Protein AF-0000000078427306 (afdb_homodimer)

Organism: Lucilia cuprina (NCBI:txid7375)

Radius of gyration: 53.02 Å; Cα contacts (8 Å, |Δi|>4): 326; chains: 2; bounding box: 28×165×82 Å

pLDDT: mean 83.11, std 18.0, range [40.53, 98.44]

Solvent-accessible surface area (backbone atoms only — not comparable to full-atom values): 18887 Å² total; per-residue (Å²): 112,67,69,57,52,47,53,50,49,51,49,50,46,49,50,51,43,40,73,67,39,80,56,59,66,65,62,50,50,52,53,51,50,53,51,30,60,62,32,42,79,76,36,57,69,52,21,53,32,42,54,54,39,50,53,52,51,51,51,49,51,53,52,35,54,53,44,44,50,50,32,52,51,51,38,52,53,49,52,54,52,57,33,59,68,47,48,64,61,52,50,50,49,49,49,51,49,52,52,44,44,55,58,44,62,65,46,46,92,46,86,54,39,60,61,24,28,50,38,34,26,52,36,17,44,52,36,13,53,52,25,40,49,43,12,51,53,25,43,53,52,39,51,52,51,51,50,51,51,51,51,44,52,51,51,32,48,52,45,44,51,50,38,50,50,52,43,51,51,51,49,52,52,48,51,51,50,36,52,39,39,64,69,65,49,72,125,112,68,67,57,54,46,53,49,49,51,48,53,45,49,51,50,44,39,72,67,54,69,55,60,66,64,63,51,51,52,54,50,50,53,49,29,62,63,32,41,79,76,36,57,68,54,22,53,31,42,54,54,39,50,55,51,50,51,52,47,52,53,51,34,55,51,45,46,51,48,32,53,52,52,38,53,52,51,53,54,51,56,34,60,69,47,47,61,60,49,51,49,50,49,49,52,50,51,52,43,44,56,57,44,62,68,47,45,91,46,85,54,39,60,60,26,28,50,39,33,27,52,35,17,45,54,36,14,53,52,25,38,48,43,11,52,53,24,43,52,51,39,53,54,50,53,49,51,51,49,50,44,51,51,51,33,50,51,45,42,50,51,38,50,49,51,42,51,53,53,50,51,52,48,52,52,50,35,51,38,39,64,69,65,51,71,126

Structure (mmCIF, N/CA/C/O backbone):
data_AF-0000000078427306-model_v1
#
loop_
_entity.id
_entity.type
_entity.pdbx_description
1 polymer 'Protein TsetseEP domain-containing protein'
#
loop_
_atom_site.group_PDB
_atom_site.id
_atom_site.type_symbol
_atom_site.label_atom_id
_atom_site.label_alt_id
_atom_site.label_comp_id
_atom_site.label_asym_id
_atom_site.label_entity_id
_atom_site.label_seq_id
_atom_site.pdbx_PDB_ins_code
_atom_site.Cartn_x
_atom_site.Cartn_y
_atom_site.Cartn_z
_atom_site.occupancy
_atom_site.B_iso_or_equiv
_atom_site.auth_seq_id
_atom_site.auth_comp_id
_atom_site.auth_asym_id
_atom_site.auth_atom_id
_atom_site.pdbx_PDB_model_num
ATOM 1 N N . MET A 1 1 ? 4.184 84.25 31.938 1 40.53 1 MET A N 1
ATOM 2 C CA . MET A 1 1 ? 2.967 83.812 31.25 1 40.53 1 MET A CA 1
ATOM 3 C C . MET A 1 1 ? 3.289 83.312 29.859 1 40.53 1 MET A C 1
ATOM 5 O O . MET A 1 1 ? 2.73 82.25 29.453 1 40.53 1 MET A O 1
ATOM 9 N N . TYR A 1 2 ? 4.184 83.875 29.25 1 40.84 2 TYR A N 1
ATOM 10 C CA . TYR A 1 2 ? 4.578 83.5 27.891 1 40.84 2 TYR A CA 1
ATOM 11 C C . TYR A 1 2 ? 5.375 82.188 27.922 1 40.84 2 TYR A C 1
ATOM 13 O O . TYR A 1 2 ? 5.227 81.312 27.047 1 40.84 2 TYR A O 1
ATOM 21 N N . LEU A 1 3 ? 6.203 82.125 28.828 1 40.59 3 LEU A N 1
ATOM 22 C CA . LEU A 1 3 ? 6.98 80.875 28.906 1 40.59 3 LEU A CA 1
ATOM 23 C C . LEU A 1 3 ? 6.078 79.688 29.234 1 40.59 3 LEU A C 1
ATOM 25 O O . LEU A 1 3 ? 6.355 78.562 28.828 1 40.59 3 LEU A O 1
ATOM 29 N N . GLN A 1 4 ? 5.082 79.938 29.938 1 46.22 4 GLN A N 1
ATOM 30 C CA . GLN A 1 4 ? 4.141 78.875 30.312 1 46.22 4 GLN A CA 1
ATOM 31 C C . GLN A 1 4 ? 3.361 78.375 29.094 1 46.22 4 GLN A C 1
ATOM 33 O O . GLN A 1 4 ? 3.139 77.188 28.938 1 46.22 4 GLN A O 1
ATOM 38 N N . LYS A 1 5 ? 2.961 79.25 28.266 1 50.75 5 LYS A N 1
ATOM 39 C CA . LYS A 1 5 ? 2.248 78.812 27.047 1 50.75 5 LYS A CA 1
ATOM 40 C C . LYS A 1 5 ? 3.156 78.062 26.094 1 50.75 5 LYS A C 1
ATOM 42 O O . LYS A 1 5 ? 2.703 77.188 25.406 1 50.75 5 LYS A O 1
ATOM 47 N N . PHE A 1 6 ? 4.352 78.375 26.203 1 48.12 6 PHE A N 1
ATOM 48 C CA . PHE A 1 6 ? 5.289 77.688 25.312 1 48.12 6 PHE A CA 1
ATOM 49 C C . PHE A 1 6 ? 5.492 76.25 25.75 1 48.12 6 PHE A C 1
ATOM 51 O O . PHE A 1 6 ? 5.535 75.312 24.906 1 48.12 6 PHE A O 1
ATOM 58 N N . ASN A 1 7 ? 5.574 76.062 27 1 47.91 7 ASN A N 1
ATOM 59 C CA . ASN A 1 7 ? 5.77 74.75 27.484 1 47.91 7 ASN A CA 1
ATOM 60 C C . ASN A 1 7 ? 4.531 73.875 27.234 1 47.91 7 ASN A C 1
ATOM 62 O O . ASN A 1 7 ? 4.645 72.688 26.859 1 47.91 7 ASN A O 1
ATOM 66 N N . VAL A 1 8 ? 3.457 74.5 27.266 1 50.03 8 VAL A N 1
ATOM 67 C CA . VAL A 1 8 ? 2.232 73.75 26.969 1 50.03 8 VAL A CA 1
ATOM 68 C C . VAL A 1 8 ? 2.191 73.438 25.469 1 50.03 8 VAL A C 1
ATOM 70 O O . VAL A 1 8 ? 1.785 72.312 25.094 1 50.03 8 VAL A O 1
ATOM 73 N N . LEU A 1 9 ? 2.627 74.312 24.688 1 50.53 9 LEU A N 1
ATOM 74 C CA . LEU A 1 9 ? 2.689 74.062 23.25 1 50.53 9 LEU A CA 1
ATOM 75 C C . LEU A 1 9 ? 3.684 73 22.922 1 50.53 9 LEU A C 1
ATOM 77 O O . LEU A 1 9 ? 3.42 72.125 22.062 1 50.53 9 LEU A O 1
ATOM 81 N N . LEU A 1 10 ? 4.707 72.938 23.516 1 50.62 10 LEU A N 1
ATOM 82 C CA . LEU A 1 10 ? 5.691 71.875 23.266 1 50.62 10 LEU A CA 1
ATOM 83 C C . LEU A 1 10 ? 5.16 70.562 23.703 1 50.62 10 LEU A C 1
ATOM 85 O O . LEU A 1 10 ? 5.332 69.562 23 1 50.62 10 LEU A O 1
ATOM 89 N N . ILE A 1 11 ? 4.457 70.625 24.766 1 52.25 11 ILE A N 1
ATOM 90 C CA . ILE A 1 11 ? 3.904 69.375 25.281 1 52.25 11 ILE A CA 1
ATOM 91 C C . ILE A 1 11 ? 2.785 68.875 24.359 1 52.25 11 ILE A C 1
ATOM 93 O O . ILE A 1 11 ? 2.701 67.688 24.047 1 52.25 11 ILE A O 1
ATOM 97 N N . THR A 1 12 ? 2.029 69.875 23.953 1 48.25 12 THR A N 1
ATOM 98 C CA . THR A 1 12 ? 0.993 69.438 23 1 48.25 12 THR A CA 1
ATOM 99 C C . THR A 1 12 ? 1.613 68.938 21.719 1 48.25 12 THR A C 1
ATOM 101 O O . THR A 1 12 ? 1.115 68 21.125 1 48.25 12 THR A O 1
ATOM 104 N N . PHE A 1 13 ? 2.635 69.5 21.359 1 52.28 13 PHE A N 1
ATOM 105 C CA . PHE A 1 13 ? 3.342 69 20.172 1 52.28 13 PHE A CA 1
ATOM 106 C C . PHE A 1 13 ? 3.896 67.625 20.391 1 52.28 13 PHE A C 1
ATOM 108 O O . PHE A 1 13 ? 3.762 66.75 19.531 1 52.28 13 PHE A O 1
ATOM 115 N N . TYR A 1 14 ? 4.445 67.5 21.406 1 49.44 14 TYR A N 1
ATOM 116 C CA . TYR A 1 14 ? 5 66.125 21.672 1 49.44 14 TYR A CA 1
ATOM 117 C C . TYR A 1 14 ? 3.893 65.125 21.766 1 49.44 14 TYR A C 1
ATOM 119 O O . TYR A 1 14 ? 4.035 64 21.266 1 49.44 14 TYR A O 1
ATOM 127 N N . LEU A 1 15 ? 2.818 65.562 22.328 1 51.34 15 LEU A N 1
ATOM 128 C CA . LEU A 1 15 ? 1.688 64.625 22.422 1 51.34 15 LEU A CA 1
ATOM 129 C C . LEU A 1 15 ? 1.153 64.312 21.031 1 51.34 15 LEU A C 1
ATOM 131 O O . LEU A 1 15 ? 0.835 63.125 20.766 1 51.34 15 LEU A O 1
ATOM 135 N N . ASN A 1 16 ? 1.114 65.312 20.266 1 49.22 16 ASN A N 1
ATOM 136 C CA . ASN A 1 16 ? 0.69 65.062 18.891 1 49.22 16 ASN A CA 1
ATOM 137 C C . ASN A 1 16 ? 1.69 64.188 18.141 1 49.22 16 ASN A C 1
ATOM 139 O O . ASN A 1 16 ? 1.3 63.344 17.344 1 49.22 16 ASN A O 1
ATOM 143 N N . CYS A 1 17 ? 2.838 64.438 18.422 1 49.69 17 CYS A N 1
ATOM 144 C CA . CYS A 1 17 ? 3.867 63.656 17.781 1 49.69 17 CYS A CA 1
ATOM 145 C C . CYS A 1 17 ? 3.785 62.219 18.234 1 49.69 17 CYS A C 1
ATOM 147 O O . CYS A 1 17 ? 3.951 61.281 17.422 1 49.69 17 CYS A O 1
ATOM 149 N N . TYR A 1 18 ? 3.539 62.125 19.375 1 48.06 18 TYR A N 1
ATOM 150 C CA . TYR A 1 18 ? 3.428 60.75 19.891 1 48.06 18 TYR A CA 1
ATOM 151 C C . TYR A 1 18 ? 2.221 60.062 19.297 1 48.06 18 TYR A C 1
ATOM 153 O O . TYR A 1 18 ? 2.285 58.844 18.984 1 48.06 18 TYR A O 1
ATOM 161 N N . GLN A 1 19 ? 1.13 60.812 19.281 1 47.34 19 GLN A N 1
ATOM 162 C CA . GLN A 1 19 ? -0.06 60.219 18.703 1 47.34 19 GLN A CA 1
ATOM 163 C C . GLN A 1 19 ? 0.217 59.719 17.281 1 47.34 19 GLN A C 1
ATOM 165 O O . GLN A 1 19 ? -0.334 58.719 16.844 1 47.34 19 GLN A O 1
ATOM 170 N N . VAL A 1 20 ? 1.034 60.531 16.766 1 43.78 20 VAL A N 1
ATOM 171 C CA . VAL A 1 20 ? 1.321 60.188 15.375 1 43.78 20 VAL A CA 1
ATOM 172 C C . VAL A 1 20 ? 2.475 59.188 15.312 1 43.78 20 VAL A C 1
ATOM 174 O O . VAL A 1 20 ? 2.475 58.281 14.484 1 43.78 20 VAL A O 1
ATOM 177 N N . LEU A 1 21 ? 3.389 59.5 16.25 1 41.47 21 LEU A N 1
ATOM 178 C CA . LEU A 1 21 ? 4.609 58.719 16.094 1 41.47 21 LEU A CA 1
ATOM 179 C C . LEU A 1 21 ? 4.613 57.5 17.031 1 41.47 21 LEU A C 1
ATOM 181 O O . LEU A 1 21 ? 4.387 57.656 18.234 1 41.47 21 LEU A O 1
ATOM 185 N N . SER A 1 22 ? 3.844 56.594 16.734 1 45.03 22 SER A N 1
ATOM 186 C CA . SER A 1 22 ? 3.947 55.281 17.391 1 45.03 22 SER A CA 1
ATOM 187 C C . SER A 1 22 ? 5.164 55.219 18.297 1 45.03 22 SER A C 1
ATOM 189 O O . SER A 1 22 ? 6.012 54.344 18.156 1 45.03 22 SER A O 1
ATOM 191 N N . LEU A 1 23 ? 5.449 56.125 18.922 1 46.47 23 LEU A N 1
ATOM 192 C CA . LEU A 1 23 ? 6.605 56.062 19.812 1 46.47 23 LEU A CA 1
ATOM 193 C C . LEU A 1 23 ? 6.344 55.094 20.969 1 46.47 23 LEU A C 1
ATOM 195 O O . LEU A 1 23 ? 5.199 54.906 21.375 1 46.47 23 LEU A O 1
ATOM 199 N N . ASP A 1 24 ? 7.34 54.406 21.375 1 50.16 24 ASP A N 1
ATOM 200 C CA . ASP A 1 24 ? 7.344 53.438 22.469 1 50.16 24 ASP A CA 1
ATOM 201 C C . ASP A 1 24 ? 6.832 54.094 23.766 1 50.16 24 ASP A C 1
ATOM 203 O O . ASP A 1 24 ? 7.254 55.188 24.125 1 50.16 24 ASP A O 1
ATOM 207 N N . ALA A 1 25 ? 5.68 53.719 24.156 1 57.16 25 ALA A N 1
ATOM 208 C CA . ALA A 1 25 ? 4.938 54.156 25.328 1 57.16 25 ALA A CA 1
ATOM 209 C C . ALA A 1 25 ? 5.879 54.469 26.484 1 57.16 25 ALA A C 1
ATOM 211 O O . ALA A 1 25 ? 5.652 55.438 27.219 1 57.16 25 ALA A O 1
ATOM 212 N N . ASN A 1 26 ? 6.977 53.7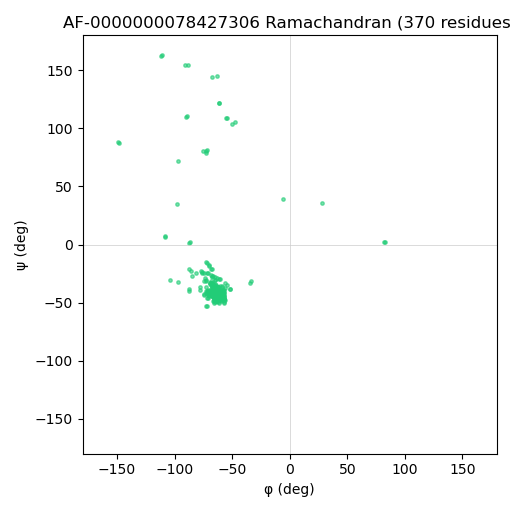19 26.469 1 56.41 26 ASN A N 1
ATOM 213 C CA . ASN A 1 26 ? 7.902 53.906 27.578 1 56.41 26 ASN A CA 1
ATOM 214 C C . ASN A 1 26 ? 8.625 55.25 27.484 1 56.41 26 ASN A C 1
ATOM 216 O O . ASN A 1 26 ? 8.773 55.938 28.484 1 56.41 26 ASN A O 1
ATOM 220 N N . ASN A 1 27 ? 9.062 55.5 26.375 1 58.22 27 ASN A N 1
ATOM 221 C CA . ASN A 1 27 ? 9.797 56.75 26.188 1 58.22 27 ASN A CA 1
ATOM 222 C C . ASN A 1 27 ? 8.891 57.969 26.391 1 58.22 27 ASN A C 1
ATOM 224 O O . ASN A 1 27 ? 9.305 58.969 26.969 1 58.22 27 ASN A O 1
ATOM 228 N N . TYR A 1 28 ? 7.641 57.719 26.109 1 59.09 28 TYR A N 1
ATOM 229 C CA . TYR A 1 28 ? 6.648 58.781 26.266 1 59.09 28 TYR A CA 1
ATOM 230 C C . TYR A 1 28 ? 6.406 59.094 27.75 1 59.09 28 TYR A C 1
ATOM 232 O O . TYR A 1 28 ? 6.426 60.25 28.172 1 59.09 28 TYR A O 1
ATOM 240 N N . ASN A 1 29 ? 6.336 58.062 28.438 1 60.22 29 ASN A N 1
ATOM 241 C CA . ASN A 1 29 ? 6.074 58.25 29.859 1 60.22 29 ASN A CA 1
ATOM 242 C C . ASN A 1 29 ? 7.242 58.906 30.562 1 60.22 29 ASN A C 1
ATOM 244 O O . ASN A 1 29 ? 7.039 59.719 31.484 1 60.22 29 ASN A O 1
ATOM 248 N N . GLN A 1 30 ? 8.422 58.625 30.109 1 61.41 30 GLN A N 1
ATOM 249 C CA . GLN A 1 30 ? 9.602 59.25 30.734 1 61.41 30 GLN A CA 1
ATOM 250 C C . GLN A 1 30 ? 9.641 60.75 30.484 1 61.41 30 GLN A C 1
ATOM 252 O O . GLN A 1 30 ? 9.938 61.531 31.391 1 61.41 30 GLN A O 1
ATOM 257 N N . ILE A 1 31 ? 9.383 61.094 29.312 1 61.19 31 ILE A N 1
ATOM 258 C CA . ILE A 1 31 ? 9.406 62.531 28.953 1 61.19 31 ILE A CA 1
ATOM 259 C C . ILE A 1 31 ? 8.312 63.25 29.719 1 61.19 31 ILE A C 1
ATOM 261 O O . ILE A 1 31 ? 8.547 64.312 30.266 1 61.19 31 ILE A O 1
ATOM 265 N N . LEU A 1 32 ? 7.207 62.656 29.828 1 62.78 32 LEU A N 1
ATOM 266 C CA . LEU A 1 32 ? 6.09 63.25 30.531 1 62.78 32 LEU A CA 1
ATOM 267 C C . LEU A 1 32 ? 6.406 63.438 32.031 1 62.78 32 LEU A C 1
ATOM 269 O O . LEU A 1 32 ? 6.082 64.438 32.625 1 62.78 32 LEU A O 1
ATOM 273 N N . THR A 1 33 ? 7.074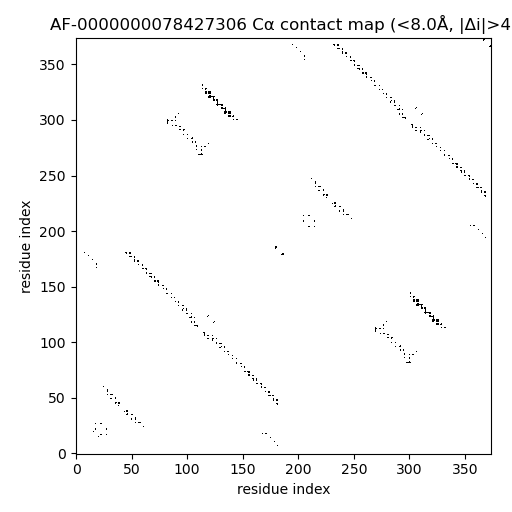 62.438 32.5 1 63.22 33 THR A N 1
ATOM 274 C CA . THR A 1 33 ? 7.469 62.5 33.906 1 63.22 33 THR A CA 1
ATOM 275 C C . THR A 1 33 ? 8.43 63.688 34.125 1 63.22 33 THR A C 1
ATOM 277 O O . THR A 1 33 ? 8.297 64.438 35.125 1 63.22 33 THR A O 1
ATOM 280 N N . GLN A 1 34 ? 9.367 63.875 33.281 1 61.78 34 GLN A N 1
ATOM 281 C CA . GLN A 1 34 ? 10.344 64.938 33.406 1 61.78 34 GLN A CA 1
ATOM 282 C C . GLN A 1 34 ? 9.664 66.312 33.281 1 61.78 34 GLN A C 1
ATOM 284 O O . GLN A 1 34 ? 9.992 67.25 34.031 1 61.78 34 GLN A O 1
ATOM 289 N N . LEU A 1 35 ? 8.781 66.375 32.406 1 60.62 35 LEU A N 1
ATOM 290 C CA . LEU A 1 35 ? 8.055 67.625 32.219 1 60.62 35 LEU A CA 1
ATOM 291 C C . LEU A 1 35 ? 7.207 67.938 33.438 1 60.62 35 LEU A C 1
ATOM 293 O O . LEU A 1 35 ? 7.184 69.125 33.875 1 60.62 35 LEU A O 1
ATOM 297 N N . THR A 1 36 ? 6.547 66.938 33.938 1 61.56 36 THR A N 1
ATOM 298 C CA . THR A 1 36 ? 5.738 67.125 35.156 1 61.56 36 THR A CA 1
ATOM 299 C C . THR A 1 36 ? 6.598 67.625 36.312 1 61.56 36 THR A C 1
ATOM 301 O O . THR A 1 36 ? 6.191 68.562 37.031 1 61.56 36 THR A O 1
ATOM 304 N N . ASN A 1 37 ? 7.727 67.062 36.406 1 61.78 37 ASN A N 1
ATOM 305 C CA . ASN A 1 37 ? 8.625 67.5 37.469 1 61.78 37 ASN A CA 1
ATOM 306 C C . ASN A 1 37 ? 9.094 68.938 37.281 1 61.78 37 ASN A C 1
ATOM 308 O O . ASN A 1 37 ? 9.234 69.688 38.25 1 61.78 37 ASN A O 1
ATOM 312 N N . SER A 1 38 ? 9.297 69.25 36.062 1 60.56 38 SER A N 1
ATOM 313 C CA . SER A 1 38 ? 9.773 70.625 35.812 1 60.56 38 SER A CA 1
ATOM 314 C C . SER A 1 38 ? 8.672 71.688 36.031 1 60.56 38 SER A C 1
ATOM 316 O O . SER A 1 38 ? 8.938 72.75 36.5 1 60.56 38 SER A O 1
ATOM 318 N N . LEU A 1 39 ? 7.496 71.25 35.781 1 60.03 39 LEU A N 1
ATOM 319 C CA . LEU A 1 39 ? 6.371 72.188 35.906 1 60.03 39 LEU A CA 1
ATOM 320 C C . LEU A 1 39 ? 5.855 72.25 37.344 1 60.03 39 LEU A C 1
ATOM 322 O O . LEU A 1 39 ? 5.172 73.188 37.719 1 60.03 39 LEU A O 1
ATOM 326 N N . ALA A 1 40 ? 6.082 71.25 38.125 1 59.44 40 ALA A N 1
ATOM 327 C CA . ALA A 1 40 ? 5.613 71.188 39.5 1 59.44 40 ALA A CA 1
ATOM 328 C C . ALA A 1 40 ? 6.008 72.438 40.281 1 59.44 40 ALA A C 1
ATOM 330 O O . ALA A 1 40 ? 5.246 72.875 41.125 1 59.44 40 ALA A O 1
ATOM 331 N N . ASN A 1 41 ? 7.094 72.875 40.031 1 58.28 41 ASN A N 1
ATOM 332 C CA . ASN A 1 41 ? 7.539 74 40.812 1 58.28 41 ASN A CA 1
ATOM 333 C C . ASN A 1 41 ? 6.961 75.312 40.281 1 58.28 41 ASN A C 1
ATOM 335 O O . ASN A 1 41 ? 6.762 76.312 41.031 1 58.28 41 ASN A O 1
ATOM 339 N N . SER A 1 42 ? 6.641 75.312 39.125 1 59.91 42 SER A N 1
ATOM 340 C CA . SER A 1 42 ? 6.293 76.625 38.531 1 59.91 42 SER A CA 1
ATOM 341 C C . SER A 1 42 ? 4.781 76.75 38.375 1 59.91 42 SER A C 1
ATOM 343 O O . SER A 1 42 ? 4.23 77.875 38.5 1 59.91 42 SER A O 1
ATOM 345 N N . ASP A 1 43 ? 4.004 75.75 38.156 1 66.69 43 ASP A N 1
ATOM 346 C CA . ASP A 1 43 ? 2.564 75.75 37.906 1 66.69 43 ASP A CA 1
ATOM 347 C C . ASP A 1 43 ? 1.891 74.5 38.438 1 66.69 43 ASP A C 1
ATOM 349 O O . ASP A 1 43 ? 1.696 73.562 37.688 1 66.69 43 ASP A O 1
ATOM 353 N N . PRO A 1 44 ? 1.49 74.562 39.75 1 70.75 44 PRO A N 1
ATOM 354 C CA . PRO A 1 44 ? 0.922 73.375 40.406 1 70.75 44 PRO A CA 1
ATOM 355 C C . PRO A 1 44 ? -0.288 72.812 39.656 1 70.75 44 PRO A C 1
ATOM 357 O O . PRO A 1 44 ? -0.499 71.625 39.656 1 70.75 44 PRO A O 1
ATOM 360 N N . SER A 1 45 ? -1.133 73.688 39.094 1 72.75 45 SER A N 1
ATOM 361 C CA . SER A 1 45 ? -2.314 73.25 38.375 1 72.75 45 SER A CA 1
ATOM 362 C C . SER A 1 45 ? -1.928 72.375 37.156 1 72.75 45 SER A C 1
ATOM 364 O O . SER A 1 45 ? -2.486 71.312 36.938 1 72.75 45 SER A O 1
ATOM 366 N N . SER A 1 46 ? -0.875 72.875 36.562 1 74.81 46 SER A N 1
ATOM 367 C CA . SER A 1 46 ? -0.384 72.125 35.406 1 74.81 46 SER A CA 1
ATOM 368 C C . SER A 1 46 ? 0.26 70.812 35.812 1 74.81 46 SER A C 1
ATOM 370 O O . SER A 1 46 ? 0.102 69.812 35.125 1 74.81 46 SER A O 1
ATOM 372 N N . SER A 1 47 ? 0.734 70.75 37.031 1 76.19 47 SER A N 1
ATOM 373 C CA . SER A 1 47 ? 1.363 69.562 37.531 1 76.19 47 SER A CA 1
ATOM 374 C C . SER A 1 47 ? 0.33 68.438 37.781 1 76.19 47 SER A C 1
ATOM 376 O O . SER A 1 47 ? 0.576 67.312 37.5 1 76.19 47 SER A O 1
ATOM 378 N N . SER A 1 48 ? -0.859 68.938 38.344 1 83.25 48 SER A N 1
ATOM 379 C CA . SER A 1 48 ? -1.931 67.938 38.594 1 83.25 48 SER A CA 1
ATOM 380 C C . SER A 1 48 ? -2.461 67.375 37.281 1 83.25 48 SER A C 1
ATOM 382 O O . SER A 1 48 ? -2.762 66.188 37.219 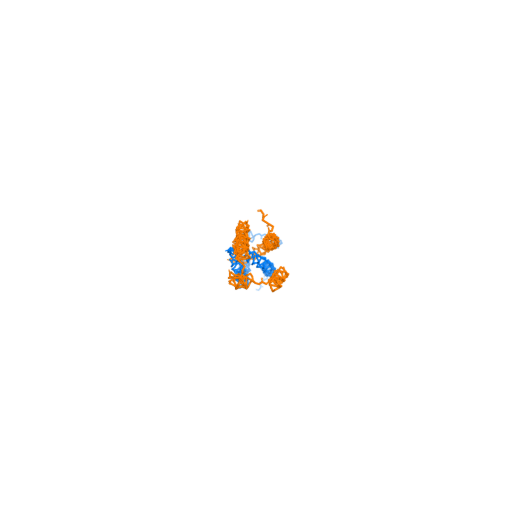1 83.25 48 SER A O 1
ATOM 384 N N . CYS A 1 49 ? -2.514 68.188 36.25 1 84.44 49 CYS A N 1
ATOM 385 C CA . CYS A 1 49 ? -2.965 67.75 34.938 1 84.44 49 CYS A CA 1
ATOM 386 C C . CYS A 1 49 ? -2.021 66.688 34.375 1 84.44 49 CYS A C 1
ATOM 388 O O . CYS A 1 49 ? -2.469 65.625 33.875 1 84.44 49 CYS A O 1
ATOM 390 N N . PHE A 1 50 ? -0.806 66.812 34.594 1 80 50 PHE A N 1
ATOM 391 C CA . PHE A 1 50 ? 0.181 65.875 34.062 1 80 50 PHE A CA 1
ATOM 392 C C . PHE A 1 50 ? 0.2 64.625 34.844 1 80 50 PHE A C 1
ATOM 394 O O . PHE A 1 50 ? 0.357 63.531 34.281 1 80 50 PHE A O 1
ATOM 401 N N . LYS A 1 51 ? 0.066 64.688 36.188 1 82.12 51 LYS A N 1
ATOM 402 C CA . LYS A 1 51 ? 0.01 63.5 37.031 1 82.12 51 LYS A CA 1
ATOM 403 C C . LYS A 1 51 ? -1.173 62.625 36.625 1 82.12 51 LYS A C 1
ATOM 405 O O . LYS A 1 51 ? -1.034 61.406 36.531 1 82.12 51 LYS A O 1
ATOM 410 N N . ASN A 1 52 ? -2.367 63.312 36.406 1 85.81 52 ASN A N 1
ATOM 411 C CA . ASN A 1 52 ? -3.555 62.562 35.969 1 85.81 52 ASN A CA 1
ATOM 412 C C . ASN A 1 52 ? -3.365 61.938 34.594 1 85.81 52 ASN A C 1
ATOM 414 O O . ASN A 1 52 ? -3.779 60.812 34.375 1 85.81 52 ASN A O 1
ATOM 418 N N . HIS A 1 53 ? -2.668 62.656 33.781 1 84.12 53 HIS A N 1
ATOM 419 C CA . HIS A 1 53 ? -2.426 62.125 32.438 1 84.12 53 HIS A CA 1
ATOM 420 C C . HIS A 1 53 ? -1.49 60.938 32.469 1 84.12 53 HIS A C 1
ATOM 422 O O . HIS A 1 53 ? -1.69 59.969 31.75 1 84.12 53 HIS A O 1
ATOM 428 N N . LEU A 1 54 ? -0.493 60.969 33.281 1 83.44 54 LEU A N 1
ATOM 429 C CA . LEU A 1 54 ? 0.447 59.875 33.406 1 83.44 54 LEU A CA 1
ATOM 430 C C . LEU A 1 54 ? -0.259 58.594 33.906 1 83.44 54 LEU A C 1
ATOM 432 O O . LEU A 1 54 ? -0.001 57.5 33.375 1 83.44 54 LEU A O 1
ATOM 436 N N . ALA A 1 55 ? -1.077 58.781 34.875 1 87.12 55 ALA A N 1
ATOM 437 C CA . ALA A 1 55 ? -1.829 57.656 35.406 1 87.12 55 ALA A CA 1
ATOM 438 C C . ALA A 1 55 ? -2.734 57.062 34.344 1 87.12 55 ALA A C 1
ATOM 440 O O . ALA A 1 55 ? -2.818 55.844 34.219 1 87.12 55 ALA A O 1
ATOM 441 N N . THR A 1 56 ? -3.438 57.938 33.562 1 90.56 56 THR A N 1
ATOM 442 C CA . THR A 1 56 ? -4.332 57.5 32.5 1 90.56 56 THR A CA 1
ATOM 443 C C . THR A 1 56 ? -3.555 56.812 31.391 1 90.56 56 THR A C 1
ATOM 445 O O . THR A 1 56 ? -3.975 55.75 30.906 1 90.56 56 THR A O 1
ATOM 448 N N . SER A 1 57 ? -2.4 57.344 31.109 1 86.06 57 SER A N 1
ATOM 449 C CA . SER A 1 57 ? -1.569 56.781 30.047 1 86.06 57 SER A CA 1
ATOM 450 C C . SER A 1 57 ? -1.07 55.375 30.438 1 86.06 57 SER A C 1
ATOM 452 O O . SER A 1 57 ? -1.042 54.469 29.609 1 86.06 57 SER A O 1
ATOM 454 N N . LYS A 1 58 ? -0.653 55.25 31.688 1 86.75 58 LYS A N 1
ATOM 455 C CA . LYS A 1 58 ? -0.214 53.938 32.156 1 86.75 58 LYS A CA 1
ATOM 456 C C . LYS A 1 58 ? -1.349 52.906 32.094 1 86.75 58 LYS A C 1
ATOM 458 O O . LYS A 1 58 ? -1.139 51.781 31.703 1 86.75 58 LYS A O 1
ATOM 463 N N . ASN A 1 59 ? -2.545 53.375 32.5 1 92.5 59 ASN A N 1
ATOM 464 C CA . ASN A 1 59 ? -3.705 52.469 32.438 1 92.5 59 ASN A CA 1
ATOM 465 C C . ASN A 1 59 ? -4.016 52.031 31.016 1 92.5 59 ASN A C 1
ATOM 467 O O . ASN A 1 59 ? -4.355 50.875 30.781 1 92.5 59 ASN A O 1
ATOM 471 N N . ILE A 1 60 ? -3.891 52.938 30.047 1 90.94 60 ILE A N 1
ATOM 472 C CA . ILE A 1 60 ? -4.148 52.656 28.656 1 90.94 60 ILE A CA 1
ATOM 473 C C . ILE A 1 60 ? -3.137 51.625 28.141 1 90.94 60 ILE A C 1
ATOM 475 O O . ILE A 1 60 ? -3.506 50.656 27.484 1 90.94 60 ILE A O 1
ATOM 479 N N . SER A 1 61 ? -1.885 51.844 28.5 1 88.56 61 SER A N 1
ATOM 480 C CA . SER A 1 61 ? -0.826 50.906 28.094 1 88.56 61 SER A CA 1
ATOM 481 C C . SER A 1 61 ? -1.042 49.531 28.672 1 88.56 61 SER A C 1
ATOM 483 O O . SER A 1 61 ? -0.877 48.531 27.969 1 88.56 61 SER A O 1
ATOM 485 N N . ASP A 1 62 ? -1.381 49.469 29.969 1 92.06 62 ASP A N 1
ATOM 486 C CA . ASP A 1 62 ? -1.631 48.188 30.625 1 92.06 62 ASP A CA 1
ATOM 487 C C . ASP A 1 62 ? -2.797 47.438 29.969 1 92.06 62 ASP A C 1
ATOM 489 O O . ASP A 1 62 ? -2.73 46.219 29.75 1 92.06 62 ASP A O 1
ATOM 493 N N . LYS A 1 63 ? -3.867 48.188 29.641 1 94.25 63 LYS A N 1
ATOM 494 C CA . LYS A 1 63 ? -5.035 47.594 28.984 1 94.25 63 LYS A CA 1
ATOM 495 C C . LYS A 1 63 ? -4.668 47.031 27.609 1 94.25 63 LYS A C 1
ATOM 497 O O . LYS A 1 63 ? -5.141 45.969 27.234 1 94.25 63 LYS A O 1
ATOM 502 N N . PHE A 1 64 ? -3.846 47.656 26.875 1 90.44 64 PHE A N 1
ATOM 503 C CA . PHE A 1 64 ? -3.424 47.25 25.547 1 90.44 64 PHE A CA 1
ATOM 504 C C . PHE A 1 64 ? -2.623 45.938 25.625 1 90.44 64 PHE A C 1
ATOM 506 O O . PHE A 1 64 ? -2.891 45 24.875 1 90.44 64 PHE A O 1
ATOM 513 N N . GLU A 1 65 ? -1.646 45.969 26.531 1 93.94 65 GLU A N 1
ATOM 514 C CA . GLU A 1 65 ? -0.822 44.781 26.688 1 93.94 65 GLU A CA 1
ATOM 515 C C . GLU A 1 65 ? -1.669 43.562 27.062 1 93.94 65 GLU A C 1
ATOM 517 O O . GLU A 1 65 ? -1.47 42.469 26.531 1 93.94 65 GLU A O 1
ATOM 522 N N . LYS A 1 66 ? -2.621 43.812 28 1 96.56 66 LYS A N 1
ATOM 523 C CA . LYS A 1 66 ? -3.508 42.719 28.406 1 96.56 66 LYS A CA 1
ATOM 524 C C . LYS A 1 66 ? -4.359 42.25 27.234 1 96.56 66 LYS A C 1
ATOM 526 O O . LYS A 1 66 ? -4.594 41.031 27.094 1 96.56 66 LYS A O 1
ATOM 531 N N . SER A 1 67 ? -4.898 43.156 26.391 1 96.38 67 SER A N 1
ATOM 532 C CA . SER A 1 67 ? -5.699 42.781 25.219 1 96.38 67 SER A CA 1
ATOM 533 C C . SER A 1 67 ? -4.891 41.969 24.234 1 96.38 67 SER A C 1
ATOM 535 O O . SER A 1 67 ? -5.375 40.969 23.719 1 96.38 67 SER A O 1
ATOM 537 N N . ARG A 1 68 ? -3.67 42.375 23.984 1 95.56 68 ARG A N 1
ATOM 538 C CA . ARG A 1 68 ? -2.805 41.625 23.062 1 95.56 68 ARG A CA 1
ATOM 539 C C . ARG A 1 68 ? -2.516 40.219 23.578 1 95.56 68 ARG A C 1
ATOM 541 O O . ARG A 1 68 ? -2.516 39.281 22.797 1 95.56 68 ARG A O 1
ATOM 548 N N . GLU A 1 69 ? -2.211 40.156 24.891 1 96.69 69 GLU A N 1
ATOM 549 C CA . GLU A 1 69 ? -1.962 38.875 25.5 1 96.69 69 GLU A CA 1
ATOM 550 C C . GLU A 1 69 ? -3.176 37.938 25.359 1 96.69 69 GLU A C 1
ATOM 552 O O . GLU A 1 69 ? -3.031 36.75 25.094 1 96.69 69 GLU A O 1
ATOM 557 N N . THR A 1 70 ? -4.375 38.562 25.609 1 97.81 70 THR A N 1
ATOM 558 C CA . THR A 1 70 ? -5.609 37.781 25.469 1 97.81 70 THR A CA 1
ATOM 559 C C . THR A 1 70 ? -5.762 37.281 24.031 1 97.81 70 THR A C 1
ATOM 561 O O . THR A 1 70 ? -6.133 36.125 23.828 1 97.81 70 THR A O 1
ATOM 564 N N . CYS A 1 71 ? -5.457 38.062 22.953 1 98.06 71 CYS A N 1
ATOM 565 C CA . CYS A 1 71 ? -5.531 37.656 21.562 1 98.06 71 CYS A CA 1
ATOM 566 C C . CYS A 1 71 ? -4.598 36.469 21.281 1 98.06 71 CYS A C 1
ATOM 568 O O . CYS A 1 71 ? -4.988 35.5 20.656 1 98.06 71 CYS A O 1
ATOM 570 N N . THR A 1 72 ? -3.406 36.562 21.828 1 97.56 72 THR A N 1
ATOM 571 C CA . THR A 1 72 ? -2.41 35.5 21.641 1 97.56 72 THR A CA 1
ATOM 572 C C . THR A 1 72 ? -2.855 34.219 22.312 1 97.56 72 THR A C 1
ATOM 574 O O . THR A 1 72 ? -2.742 33.125 21.719 1 97.56 72 THR A O 1
ATOM 577 N N . THR A 1 73 ? -3.383 34.375 23.578 1 98.06 73 THR A N 1
ATOM 578 C CA . THR A 1 73 ? -3.807 33.219 24.328 1 98.06 73 THR A CA 1
ATOM 579 C C . THR A 1 73 ? -4.984 32.531 23.656 1 98.06 73 THR A C 1
ATOM 581 O O . THR A 1 73 ? -5.008 31.297 23.531 1 98.06 73 THR A O 1
ATOM 584 N N . VAL A 1 74 ? -5.961 33.25 23.172 1 97.88 74 VAL A N 1
ATOM 585 C CA . VAL A 1 74 ? -7.129 32.719 22.484 1 97.88 74 VAL A CA 1
ATOM 586 C C . VAL A 1 74 ? -6.699 31.984 21.219 1 97.88 74 VAL A C 1
ATOM 588 O O . VAL A 1 74 ? -7.191 30.906 20.906 1 97.88 74 VAL A O 1
ATOM 591 N N . ALA A 1 75 ? -5.836 32.562 20.438 1 97.81 75 ALA A N 1
ATOM 592 C CA . ALA A 1 75 ? -5.32 31.922 19.234 1 97.81 75 ALA A CA 1
ATOM 593 C C . ALA A 1 75 ? -4.66 30.578 19.547 1 97.81 75 ALA A C 1
ATOM 595 O O . ALA A 1 75 ? -4.914 29.578 18.875 1 97.81 75 ALA A O 1
ATOM 596 N N . LYS A 1 76 ? -3.791 30.594 20.578 1 97.31 76 LYS A N 1
ATOM 597 C CA . LYS A 1 76 ? -3.1 29.375 20.984 1 97.31 76 LYS A CA 1
ATOM 598 C C . LYS A 1 76 ? -4.094 28.266 21.328 1 97.31 76 LYS A C 1
ATOM 600 O O . LYS A 1 76 ? -3.934 27.125 20.891 1 97.31 76 LYS A O 1
ATOM 605 N N . ILE A 1 77 ? -5.105 28.609 22.078 1 97.5 77 ILE A N 1
ATOM 606 C CA . ILE A 1 77 ? -6.137 27.656 22.469 1 97.5 77 ILE A CA 1
ATOM 607 C C . ILE A 1 77 ? -6.875 27.156 21.219 1 97.5 77 ILE A C 1
ATOM 609 O O . ILE A 1 77 ? -7.168 25.969 21.109 1 97.5 77 ILE A O 1
ATOM 613 N N . SER A 1 78 ? -7.18 28.047 20.281 1 97.62 78 SER A N 1
ATOM 614 C CA . SER A 1 78 ? -7.879 27.688 19.047 1 97.62 78 SER A CA 1
ATOM 615 C C . SER A 1 78 ? -7.059 26.719 18.203 1 97.62 78 SER A C 1
ATOM 617 O O . SER A 1 78 ? -7.602 25.781 17.625 1 97.62 78 SER A O 1
ATOM 619 N N . TYR A 1 79 ? -5.727 26.938 18.109 1 95.5 79 TYR A N 1
ATOM 620 C CA . TYR A 1 79 ? -4.852 26.016 17.391 1 95.5 79 TYR A CA 1
ATOM 621 C C . TYR A 1 79 ? -4.898 24.625 18 1 95.5 79 TYR A C 1
ATOM 623 O O . TYR A 1 79 ? -4.988 23.625 17.281 1 95.5 79 TYR A O 1
ATOM 631 N N . GLU A 1 80 ? -4.816 24.562 19.328 1 94.56 80 GLU A N 1
ATOM 632 C CA . GLU A 1 80 ? -4.859 23.266 20.016 1 94.56 80 GLU A CA 1
ATOM 633 C C . GLU A 1 80 ? -6.18 22.547 19.75 1 94.56 80 GLU A C 1
ATOM 635 O O . GLU A 1 80 ? -6.195 21.344 19.516 1 94.56 80 GLU A O 1
ATOM 640 N N . LYS A 1 81 ? -7.25 23.328 19.766 1 96 81 LYS A N 1
ATOM 641 C CA . LYS A 1 81 ? -8.562 22.75 19.484 1 96 81 LYS A CA 1
ATOM 642 C C . LYS A 1 81 ? -8.641 22.219 18.047 1 96 81 LYS A C 1
ATOM 644 O O . LYS A 1 81 ? -9.188 21.141 17.812 1 96 81 LYS A O 1
ATOM 649 N N . ALA A 1 82 ? -8.125 23 17.125 1 95.31 82 ALA A N 1
ATOM 650 C CA . ALA A 1 82 ? -8.109 22.562 15.734 1 95.31 82 ALA A CA 1
ATOM 651 C C . ALA A 1 82 ? -7.328 21.266 15.57 1 95.31 82 ALA A C 1
ATOM 653 O O . ALA A 1 82 ? -7.789 20.344 14.898 1 95.31 82 ALA A O 1
ATOM 654 N N . ASP A 1 83 ? -6.211 21.125 16.188 1 92.75 83 ASP A N 1
ATOM 655 C CA . ASP A 1 83 ? -5.395 19.922 16.109 1 92.75 83 ASP A CA 1
ATOM 656 C C . ASP A 1 83 ? -6.148 18.719 16.656 1 92.75 83 ASP A C 1
ATOM 658 O O . ASP A 1 83 ? -6.117 17.641 16.062 1 92.75 83 ASP A O 1
ATOM 662 N N . LYS A 1 84 ? -6.809 18.875 17.781 1 93 84 LYS A N 1
ATOM 663 C CA . LYS A 1 84 ? -7.516 17.797 18.438 1 93 84 LYS A CA 1
ATOM 664 C C . LYS A 1 84 ? -8.703 17.312 17.609 1 93 84 LYS A C 1
ATOM 666 O O . LYS A 1 84 ? -9.078 16.141 17.656 1 93 84 LYS A O 1
ATOM 671 N N . ALA A 1 85 ? -9.234 18.219 16.797 1 92.56 85 ALA A N 1
ATOM 672 C CA . ALA A 1 85 ? -10.43 17.906 16.016 1 92.56 85 ALA A CA 1
ATOM 673 C C . ALA A 1 85 ? -10.125 16.859 14.945 1 92.56 85 ALA A C 1
ATOM 675 O O . ALA A 1 85 ? -11.023 16.156 14.477 1 92.56 85 ALA A O 1
ATOM 676 N N . TYR A 1 86 ? -8.883 16.688 14.562 1 93.12 86 TYR A N 1
ATOM 677 C CA . TYR A 1 86 ? -8.555 15.797 13.453 1 93.12 86 TYR A CA 1
ATOM 678 C C . TYR A 1 86 ? -7.879 14.523 13.945 1 93.12 86 TYR A C 1
ATOM 680 O O . TYR A 1 86 ? -7.426 13.703 13.148 1 93.12 86 TYR A O 1
ATOM 688 N N . ILE A 1 87 ? -7.797 14.312 15.273 1 93.44 87 ILE A N 1
ATOM 689 C CA . ILE A 1 87 ? -7.164 13.141 15.859 1 93.44 87 ILE A CA 1
ATOM 690 C C . ILE A 1 87 ? -7.914 11.875 15.438 1 93.44 87 ILE A C 1
ATOM 692 O O . ILE A 1 87 ? -7.297 10.852 15.133 1 93.44 87 ILE A O 1
ATOM 696 N N . LEU A 1 88 ? -9.234 11.977 15.398 1 93.19 88 LEU A N 1
ATOM 697 C CA . LEU A 1 88 ? -10.023 10.812 15.016 1 93.19 88 LEU A CA 1
ATOM 698 C C . LEU A 1 88 ? -9.703 10.391 13.578 1 93.19 88 LEU A C 1
ATOM 700 O O . LEU A 1 88 ? -9.547 9.203 13.297 1 93.19 88 LEU A O 1
ATOM 704 N N . GLN A 1 89 ? -9.711 11.359 12.641 1 94.06 89 GLN A N 1
ATOM 705 C CA . GLN A 1 89 ? -9.375 11.055 11.258 1 94.06 89 GLN A CA 1
ATOM 706 C C . GLN A 1 89 ? -7.988 10.438 11.148 1 94.06 89 GLN A C 1
ATOM 708 O O . GLN A 1 89 ? -7.773 9.523 10.344 1 94.06 89 GLN A O 1
ATOM 713 N N . GLN A 1 90 ? -7.055 10.891 11.891 1 94.56 90 GLN A N 1
ATOM 714 C CA . GLN A 1 90 ? -5.711 10.328 11.898 1 94.56 90 GLN A CA 1
ATOM 715 C C . GLN A 1 90 ? -5.73 8.875 12.375 1 94.56 90 GLN A C 1
ATOM 717 O O . GLN A 1 90 ? -5.02 8.031 11.836 1 94.56 90 GLN A O 1
ATOM 722 N N . ARG A 1 91 ? -6.562 8.578 13.383 1 95.12 91 ARG A N 1
ATOM 723 C CA . ARG A 1 91 ? -6.699 7.211 13.883 1 95.12 91 ARG A CA 1
ATOM 724 C C . ARG A 1 91 ? -7.285 6.293 12.812 1 95.12 91 ARG A C 1
ATOM 726 O O . ARG A 1 91 ? -6.891 5.133 12.703 1 95.12 91 ARG A O 1
ATOM 733 N N . ILE A 1 92 ? -8.188 6.824 12.039 1 95.88 92 ILE A N 1
ATOM 734 C CA . ILE A 1 92 ? -8.789 6.051 10.953 1 95.88 92 ILE A CA 1
ATOM 735 C C . ILE A 1 92 ? -7.723 5.723 9.914 1 95.88 92 ILE A C 1
ATOM 737 O O . ILE A 1 92 ? -7.617 4.578 9.461 1 95.88 92 ILE A O 1
ATOM 741 N N . LEU A 1 93 ? -6.93 6.727 9.508 1 96.56 93 LEU A N 1
ATOM 742 C CA . LEU A 1 93 ? -5.848 6.504 8.555 1 96.56 93 LEU A CA 1
ATOM 743 C C . LEU A 1 93 ? -4.887 5.438 9.07 1 96.56 93 LEU A C 1
ATOM 745 O O . LEU A 1 93 ? -4.453 4.57 8.305 1 96.56 93 LEU A O 1
ATOM 749 N N . GLN A 1 94 ? -4.574 5.473 10.375 1 95.94 94 GLN A N 1
ATOM 750 C CA . GLN A 1 94 ? -3.693 4.492 11 1 95.94 94 GLN A CA 1
ATOM 751 C C . GLN A 1 94 ? -4.289 3.088 10.914 1 95.94 94 GLN A C 1
ATOM 753 O O . GLN A 1 94 ? -3.59 2.129 10.586 1 95.94 94 GLN A O 1
ATOM 758 N N . ARG A 1 95 ? -5.57 2.977 11.227 1 96 95 ARG A N 1
ATOM 759 C CA . ARG A 1 95 ? -6.242 1.684 11.18 1 96 95 ARG A CA 1
ATOM 760 C C . ARG A 1 95 ? -6.289 1.144 9.758 1 96 95 ARG A C 1
ATOM 762 O O . ARG A 1 95 ? -6.031 -0.041 9.523 1 96 95 ARG A O 1
ATOM 769 N N . MET A 1 96 ? -6.609 1.999 8.789 1 96.06 96 MET A N 1
ATOM 770 C CA . MET A 1 96 ? -6.633 1.594 7.387 1 96.06 96 MET A CA 1
ATOM 771 C C . MET A 1 96 ? -5.262 1.097 6.941 1 96.06 96 MET A C 1
ATOM 773 O O . MET A 1 96 ? -5.16 0.112 6.207 1 96.06 96 MET A O 1
ATOM 777 N N . THR A 1 97 ? -4.242 1.843 7.344 1 96.81 97 THR A N 1
ATOM 778 C CA . THR A 1 97 ? -2.871 1.447 7.043 1 96.81 97 THR A CA 1
ATOM 779 C C . THR A 1 97 ? -2.574 0.056 7.594 1 96.81 97 THR A C 1
ATOM 781 O O . THR A 1 97 ? -2.096 -0.818 6.867 1 96.81 97 THR A O 1
ATOM 784 N N . GLN A 1 98 ? -2.895 -0.158 8.898 1 96.31 98 GLN A N 1
ATOM 785 C CA . GLN A 1 98 ? -2.641 -1.438 9.547 1 96.31 98 GLN A CA 1
ATOM 786 C C . GLN A 1 98 ? -3.387 -2.57 8.852 1 96.31 98 GLN A C 1
ATOM 788 O O . GLN A 1 98 ? -2.818 -3.635 8.602 1 96.31 98 GLN A O 1
ATOM 793 N N . ASN A 1 99 ? -4.625 -2.311 8.523 1 95.62 99 ASN A N 1
ATOM 794 C CA . ASN A 1 99 ? -5.441 -3.324 7.863 1 95.62 99 ASN A CA 1
ATOM 795 C C . ASN A 1 99 ? -4.891 -3.684 6.484 1 95.62 99 ASN A C 1
ATOM 797 O O . ASN A 1 99 ? -4.848 -4.859 6.117 1 95.62 99 ASN A O 1
ATOM 801 N N . SER A 1 100 ? -4.5 -2.656 5.742 1 96.12 100 SER A N 1
ATOM 802 C CA . SER A 1 100 ? -3.955 -2.887 4.406 1 96.12 100 SER A CA 1
ATOM 803 C C . SER A 1 100 ? -2.65 -3.674 4.473 1 96.12 100 SER A C 1
ATOM 805 O O . SER A 1 100 ? -2.447 -4.613 3.697 1 96.12 100 SER A O 1
ATOM 807 N N . CYS A 1 101 ? -1.797 -3.363 5.422 1 96.38 101 CYS A N 1
ATOM 808 C CA . CYS A 1 101 ? -0.535 -4.074 5.594 1 96.38 101 CYS A CA 1
ATOM 809 C C . CYS A 1 101 ? -0.776 -5.512 6.043 1 96.38 101 CYS A C 1
ATOM 811 O O . CYS A 1 10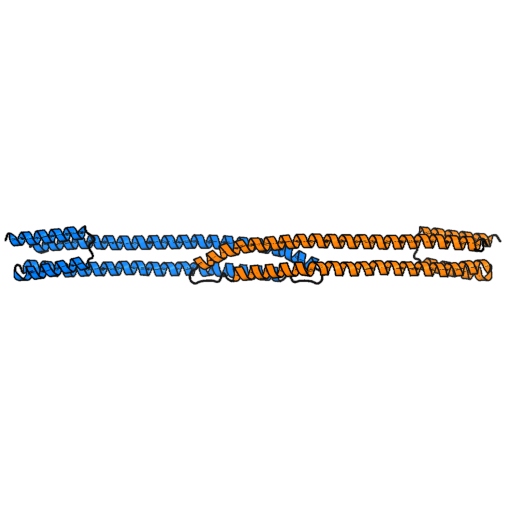1 ? -0.123 -6.438 5.555 1 96.38 101 CYS A O 1
ATOM 813 N N . ASN A 1 102 ? -1.731 -5.723 6.961 1 96.12 102 ASN A N 1
ATOM 814 C CA . ASN A 1 102 ? -2.051 -7.07 7.426 1 96.12 102 ASN A CA 1
ATOM 815 C C . ASN A 1 102 ? -2.568 -7.949 6.293 1 96.12 102 ASN A C 1
ATOM 817 O O . ASN A 1 102 ? -2.25 -9.133 6.227 1 96.12 102 ASN A O 1
ATOM 821 N N . ALA A 1 103 ? -3.312 -7.387 5.391 1 95.44 103 ALA A N 1
ATOM 822 C CA . ALA A 1 103 ? -3.908 -8.148 4.297 1 95.44 103 ALA A CA 1
ATOM 823 C C . ALA A 1 103 ? -2.836 -8.688 3.354 1 95.44 103 ALA A C 1
ATOM 825 O O . ALA A 1 103 ? -2.832 -9.875 3.025 1 95.44 103 ALA A O 1
ATOM 826 N N . ILE A 1 104 ? -1.927 -7.852 2.938 1 96 104 ILE A N 1
ATOM 827 C CA . ILE A 1 104 ? -0.957 -8.281 1.937 1 96 104 ILE A CA 1
ATOM 828 C C . ILE A 1 104 ? 0.101 -9.172 2.59 1 96 104 ILE A C 1
ATOM 830 O O . ILE A 1 104 ? 0.683 -10.039 1.937 1 96 104 ILE A O 1
ATOM 834 N N . LYS A 1 105 ? 0.323 -9.047 3.906 1 93.88 105 LYS A N 1
ATOM 835 C CA . LYS A 1 105 ? 1.312 -9.852 4.613 1 93.88 105 LYS A CA 1
ATOM 836 C C . LYS A 1 105 ? 0.839 -11.297 4.758 1 93.88 105 LYS A C 1
ATOM 838 O O . LYS A 1 105 ? 1.631 -12.188 5.082 1 93.88 105 LYS A O 1
ATOM 843 N N . LYS A 1 106 ? -0.411 -11.508 4.535 1 93.62 106 LYS A N 1
ATOM 844 C CA . LYS A 1 106 ? -0.922 -12.875 4.555 1 93.62 106 LYS A CA 1
ATOM 845 C C . LYS A 1 106 ? -0.413 -13.672 3.355 1 93.62 106 LYS A C 1
ATOM 847 O O . LYS A 1 106 ? -0.489 -14.898 3.344 1 93.62 106 LYS A O 1
ATOM 852 N N . CYS A 1 107 ? 0.055 -12.805 2.316 1 94.38 107 CYS A N 1
ATOM 853 C CA . CYS A 1 107 ? 0.618 -13.484 1.158 1 94.38 107 CYS A CA 1
ATOM 854 C C . CYS A 1 107 ? 1.974 -14.094 1.491 1 94.38 107 CYS A C 1
ATOM 856 O O . CYS A 1 107 ? 2.984 -13.391 1.531 1 94.38 107 CYS A O 1
ATOM 858 N N . LYS A 1 108 ? 2.064 -15.25 2.102 1 84 108 LYS A N 1
ATOM 859 C CA . LYS A 1 108 ? 3.299 -15.922 2.496 1 84 108 LYS A CA 1
ATOM 860 C C . LYS A 1 108 ? 3.795 -16.859 1.391 1 84 108 LYS A C 1
ATOM 862 O O . LYS A 1 108 ? 3.031 -17.234 0.499 1 84 108 LYS A O 1
ATOM 867 N N . ILE A 1 109 ? 5.047 -17.016 1.495 1 82.19 109 ILE A N 1
ATOM 868 C CA . ILE A 1 109 ? 5.66 -17.953 0.562 1 82.19 109 ILE A CA 1
ATOM 869 C C . ILE A 1 109 ? 5.078 -19.344 0.776 1 82.19 109 ILE A C 1
ATOM 871 O O . ILE A 1 109 ? 5.02 -19.844 1.907 1 82.19 109 ILE A O 1
ATOM 875 N N . LYS A 1 110 ? 4.527 -19.859 -0.261 1 78.69 110 LYS A N 1
ATOM 876 C CA . LYS A 1 110 ? 3.926 -21.188 -0.227 1 78.69 110 LYS A CA 1
ATOM 877 C C . LYS A 1 110 ? 4.734 -22.172 -1.062 1 78.69 110 LYS A C 1
ATOM 879 O O . LYS A 1 110 ? 5.582 -21.781 -1.86 1 78.69 110 LYS A O 1
ATOM 884 N N . LYS A 1 111 ? 4.422 -23.453 -0.751 1 75.38 111 LYS A N 1
ATOM 885 C CA . LYS A 1 111 ? 5.062 -24.516 -1.508 1 75.38 111 LYS A CA 1
ATOM 886 C C . LYS A 1 111 ? 4.77 -24.391 -3 1 75.38 111 LYS A C 1
ATOM 888 O O . LYS A 1 111 ? 5.672 -24.531 -3.828 1 75.38 111 LYS A O 1
ATOM 893 N N . ARG A 1 112 ? 3.395 -24.078 -3.225 1 80.31 112 ARG A N 1
ATOM 894 C CA . ARG A 1 112 ? 3.049 -23.75 -4.605 1 80.31 112 ARG A CA 1
ATOM 895 C C . ARG A 1 112 ? 3.201 -22.25 -4.867 1 80.31 112 ARG A C 1
ATOM 897 O O . ARG A 1 112 ? 2.408 -21.453 -4.379 1 80.31 112 ARG A O 1
ATOM 904 N N . GLY A 1 113 ? 4.18 -22.078 -5.629 1 84.56 113 GLY A N 1
ATOM 905 C CA . GLY A 1 113 ? 4.559 -20.688 -5.863 1 84.56 113 GLY A CA 1
ATOM 906 C C . GLY A 1 113 ? 3.465 -19.875 -6.527 1 84.56 113 GLY A C 1
ATOM 907 O O . GLY A 1 113 ? 3.326 -18.688 -6.258 1 84.56 113 GLY A O 1
ATOM 908 N N . SER A 1 114 ? 2.639 -20.516 -7.324 1 90.88 114 SER A N 1
ATOM 909 C CA . SER A 1 114 ? 1.604 -19.812 -8.07 1 90.88 114 SER A CA 1
ATOM 910 C C . SER A 1 114 ? 0.57 -19.203 -7.125 1 90.88 114 SER A C 1
ATOM 912 O O . SER A 1 114 ? 0.071 -18.094 -7.371 1 90.88 114 SER A O 1
ATOM 914 N N . LYS A 1 115 ? 0.25 -19.938 -6.09 1 91.5 115 LYS A N 1
ATOM 915 C CA . LYS A 1 115 ? -0.751 -19.438 -5.152 1 91.5 115 LYS A CA 1
ATOM 916 C C . LYS A 1 115 ? -0.266 -18.172 -4.449 1 91.5 115 LYS A C 1
ATOM 918 O O . LYS A 1 115 ? -1.022 -17.203 -4.297 1 91.5 115 LYS A O 1
ATOM 923 N N . SER A 1 116 ? 1.009 -18.281 -4.012 1 94.12 116 SER A N 1
ATOM 924 C CA . SER A 1 116 ? 1.598 -17.109 -3.383 1 94.12 116 SER A CA 1
ATOM 925 C C . SER A 1 116 ? 1.651 -15.922 -4.352 1 94.12 116 SER A C 1
ATOM 927 O O . SER A 1 116 ? 1.288 -14.805 -3.992 1 94.12 116 SER A O 1
ATOM 929 N N . LEU A 1 117 ? 2.086 -16.156 -5.551 1 96.69 117 LEU A N 1
ATOM 930 C CA . LEU A 1 117 ? 2.205 -15.109 -6.559 1 96.69 117 LEU A CA 1
ATOM 931 C C . LEU A 1 117 ? 0.837 -14.539 -6.914 1 96.69 117 LEU A C 1
ATOM 933 O O . LEU A 1 117 ? 0.684 -13.328 -7.062 1 96.69 117 LEU A O 1
ATOM 937 N N . ASP A 1 118 ? -0.166 -15.383 -7.004 1 96.06 118 ASP A N 1
ATOM 938 C CA . ASP A 1 118 ? -1.537 -14.938 -7.23 1 96.06 118 ASP A CA 1
ATOM 939 C C . ASP A 1 118 ? -2.006 -14.008 -6.117 1 96.06 118 ASP A C 1
ATOM 941 O O . ASP A 1 118 ? -2.65 -12.992 -6.379 1 96.06 118 ASP A O 1
ATOM 945 N N . CYS A 1 119 ? -1.68 -14.375 -4.922 1 97.06 119 CYS A N 1
ATOM 946 C CA . CYS A 1 119 ? -2.016 -13.562 -3.754 1 97.06 119 CYS A CA 1
ATOM 947 C C . CYS A 1 119 ? -1.384 -12.18 -3.852 1 97.06 119 CYS A C 1
ATOM 949 O O . CYS A 1 119 ? -2.055 -11.172 -3.633 1 97.06 119 CYS A O 1
ATOM 951 N N . TYR A 1 120 ? -0.108 -12.125 -4.266 1 97.25 120 TYR A N 1
ATOM 952 C CA . TYR A 1 120 ? 0.594 -10.852 -4.363 1 97.25 120 TYR A CA 1
ATOM 953 C C . TYR A 1 120 ? 0.032 -10.008 -5.5 1 97.25 120 TYR A C 1
ATOM 955 O O . TYR A 1 120 ? 0.001 -8.781 -5.41 1 97.25 120 TYR A O 1
ATOM 963 N N . VAL A 1 121 ? -0.38 -10.602 -6.535 1 97.75 121 VAL A N 1
ATOM 964 C CA . VAL A 1 121 ? -0.993 -9.859 -7.629 1 97.75 121 VAL A CA 1
ATOM 965 C C . VAL A 1 121 ? -2.266 -9.172 -7.141 1 97.75 121 VAL A C 1
ATOM 967 O O . VAL A 1 121 ? -2.426 -7.957 -7.297 1 97.75 121 VAL A O 1
ATOM 970 N N . LEU A 1 122 ? -3.102 -9.953 -6.484 1 97.44 122 LEU A N 1
ATOM 971 C CA . LEU A 1 122 ? -4.41 -9.461 -6.074 1 97.44 122 LEU A CA 1
ATOM 972 C C . LEU A 1 122 ? -4.277 -8.469 -4.922 1 97.44 122 LEU A C 1
ATOM 974 O O . LEU A 1 122 ? -4.801 -7.355 -4.992 1 97.44 122 LEU A O 1
ATOM 978 N N . GLN A 1 123 ? -3.584 -8.945 -3.916 1 97.12 123 GLN A N 1
ATOM 979 C CA . GLN A 1 123 ? -3.477 -8.109 -2.727 1 97.12 123 GLN A CA 1
ATOM 980 C C . GLN A 1 123 ? -2.615 -6.879 -2.994 1 97.12 123 GLN A C 1
ATOM 982 O O . GLN A 1 123 ? -2.84 -5.816 -2.41 1 97.12 123 GLN A O 1
ATOM 987 N N . GLY A 1 124 ? -1.584 -7.047 -3.873 1 97.69 124 GLY A N 1
ATOM 988 C CA . GLY A 1 124 ? -0.815 -5.871 -4.258 1 97.69 124 GLY A CA 1
ATOM 989 C C . GLY A 1 124 ? -1.658 -4.793 -4.91 1 97.69 124 GLY A C 1
ATOM 990 O O . GLY A 1 124 ? -1.535 -3.615 -4.578 1 97.69 124 GLY A O 1
ATOM 991 N N . PHE A 1 125 ? -2.516 -5.195 -5.758 1 98.06 125 PHE A N 1
ATOM 992 C CA . PHE A 1 125 ? -3.402 -4.273 -6.457 1 98.06 125 PHE A CA 1
ATOM 993 C C . PHE A 1 125 ? -4.375 -3.613 -5.488 1 98.06 125 PHE A C 1
ATOM 995 O O . PHE A 1 125 ? -4.535 -2.391 -5.496 1 98.06 125 PHE A O 1
ATOM 1002 N N . GLU A 1 126 ? -4.977 -4.344 -4.629 1 97.88 126 GLU A N 1
ATOM 1003 C CA . GLU A 1 126 ? -5.93 -3.826 -3.652 1 97.88 126 GLU A CA 1
ATOM 1004 C C . GLU A 1 126 ? -5.25 -2.875 -2.672 1 97.88 126 GLU A C 1
ATOM 1006 O O . GLU A 1 126 ? -5.809 -1.835 -2.318 1 97.88 126 GLU A O 1
ATOM 1011 N N . SER A 1 127 ? -4.078 -3.287 -2.256 1 97.31 127 SER A N 1
ATOM 1012 C CA . SER A 1 127 ? -3.326 -2.426 -1.349 1 97.31 127 SER A CA 1
ATOM 1013 C C . SER A 1 127 ? -2.973 -1.099 -2.012 1 97.31 127 SER A C 1
ATOM 1015 O O . SER A 1 127 ? -3.049 -0.043 -1.38 1 97.31 127 SER A O 1
ATOM 1017 N N . ALA A 1 128 ? -2.602 -1.164 -3.266 1 97.88 128 ALA A N 1
ATOM 1018 C CA . ALA A 1 128 ? -2.299 0.07 -3.986 1 97.88 128 ALA A CA 1
ATOM 1019 C C . ALA A 1 128 ? -3.494 1.019 -3.977 1 97.88 128 ALA A C 1
ATOM 1021 O O . ALA A 1 128 ? -3.34 2.217 -3.732 1 97.88 128 ALA A O 1
ATOM 1022 N N . LYS A 1 129 ? -4.648 0.514 -4.172 1 97.94 129 LYS A N 1
ATOM 1023 C CA . LYS A 1 129 ? -5.875 1.307 -4.152 1 97.94 129 LYS A CA 1
ATOM 1024 C C . LYS A 1 129 ? -6.133 1.886 -2.766 1 97.94 129 LYS A C 1
ATOM 1026 O O . LYS A 1 129 ? -6.469 3.064 -2.631 1 97.94 129 LYS A O 1
ATOM 1031 N N . ARG A 1 130 ? -6.008 1.094 -1.732 1 97.88 130 ARG A N 1
ATOM 1032 C CA . ARG A 1 130 ? -6.262 1.516 -0.36 1 97.88 130 ARG A CA 1
ATOM 1033 C C . ARG A 1 130 ? -5.293 2.613 0.067 1 97.88 130 ARG A C 1
ATOM 1035 O O . ARG A 1 130 ? -5.699 3.604 0.68 1 97.88 130 ARG A O 1
ATOM 1042 N N . PHE A 1 131 ? -4.047 2.422 -0.341 1 98.25 131 PHE A N 1
ATOM 1043 C CA . PHE A 1 131 ? -3.059 3.408 0.078 1 98.25 131 PHE A CA 1
ATOM 1044 C C . PH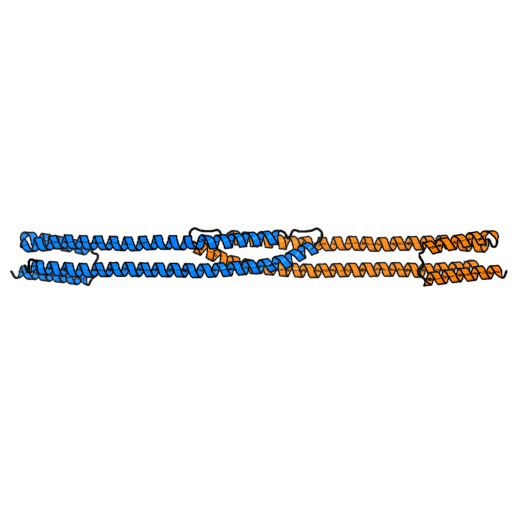E A 1 131 ? -3.223 4.707 -0.701 1 98.25 131 PHE A C 1
ATOM 1046 O O . PHE A 1 131 ? -2.979 5.793 -0.169 1 98.25 131 PHE A O 1
ATOM 1053 N N . SER A 1 132 ? -3.678 4.602 -1.973 1 98.38 132 SER A N 1
ATOM 1054 C CA . SER A 1 132 ? -4.051 5.805 -2.709 1 98.38 132 SER A CA 1
ATOM 1055 C C . SER A 1 132 ? -5.184 6.551 -2.014 1 98.38 132 SER A C 1
ATOM 1057 O O . SER A 1 132 ? -5.141 7.773 -1.887 1 98.38 132 SER A O 1
ATOM 1059 N N . LYS A 1 133 ? -6.168 5.812 -1.547 1 98.12 133 LYS A N 1
ATOM 1060 C CA . LYS A 1 133 ? -7.293 6.406 -0.827 1 98.12 133 LYS A CA 1
ATOM 1061 C C . LYS A 1 133 ? -6.832 7.043 0.48 1 98.12 133 LYS A C 1
ATOM 1063 O O . LYS A 1 133 ? -7.297 8.125 0.845 1 98.12 133 LYS A O 1
ATOM 1068 N N . ILE A 1 134 ? -5.941 6.375 1.183 1 97.62 134 ILE A N 1
ATOM 1069 C CA . ILE A 1 134 ? -5.383 6.902 2.424 1 97.62 134 ILE A CA 1
ATOM 1070 C C . ILE A 1 134 ? -4.715 8.25 2.16 1 97.62 134 ILE A C 1
ATOM 1072 O O . ILE A 1 134 ? -4.938 9.211 2.896 1 97.62 134 ILE A O 1
ATOM 1076 N N . SER A 1 135 ? -3.924 8.328 1.078 1 98.12 135 SER A N 1
ATOM 1077 C CA . SER A 1 135 ? -3.258 9.57 0.706 1 98.12 135 SER A CA 1
ATOM 1078 C C . SER A 1 135 ? -4.27 10.664 0.395 1 98.12 135 SER A C 1
ATOM 1080 O O . SER A 1 135 ? -4.133 11.797 0.863 1 98.12 135 SER A O 1
ATOM 1082 N N . MET A 1 136 ? -5.266 10.312 -0.336 1 98.44 136 MET A N 1
ATOM 1083 C CA . MET A 1 136 ? -6.277 11.281 -0.739 1 98.44 136 MET A CA 1
ATOM 1084 C C . MET A 1 136 ? -7.062 11.789 0.469 1 98.44 136 MET A C 1
ATOM 1086 O O . MET A 1 136 ? -7.305 12.992 0.602 1 98.44 136 MET A O 1
ATOM 1090 N N . ASP A 1 137 ? -7.469 10.859 1.364 1 97.31 137 ASP A N 1
ATOM 1091 C CA . ASP A 1 137 ? -8.195 11.227 2.576 1 97.31 137 ASP A CA 1
ATOM 1092 C C . ASP A 1 137 ? -7.352 12.125 3.477 1 97.31 137 ASP A C 1
ATOM 1094 O O . ASP A 1 137 ? -7.855 13.102 4.031 1 97.31 137 ASP A O 1
ATOM 1098 N N . ALA A 1 138 ? -6.098 11.758 3.594 1 97.62 138 ALA A N 1
ATOM 1099 C CA . ALA A 1 138 ? -5.184 12.57 4.391 1 97.62 138 ALA A CA 1
ATOM 1100 C C . ALA A 1 138 ? -5.059 13.977 3.814 1 97.62 138 ALA A C 1
ATOM 1102 O O . ALA A 1 138 ? -5.059 14.969 4.555 1 97.62 138 ALA A O 1
ATOM 1103 N N . ASN A 1 139 ? -4.953 14.055 2.521 1 98 139 ASN A N 1
ATOM 1104 C CA . ASN A 1 139 ? -4.828 15.344 1.851 1 98 139 ASN A CA 1
ATOM 1105 C C . ASN A 1 139 ? -6.062 16.219 2.076 1 98 139 ASN A C 1
ATOM 1107 O O . ASN A 1 139 ? -5.945 17.422 2.316 1 98 139 ASN A O 1
ATOM 1111 N N . THR A 1 140 ? -7.203 15.617 1.994 1 97.81 140 THR A N 1
ATOM 1112 C CA . THR A 1 140 ? -8.445 16.328 2.256 1 97.81 140 THR A CA 1
ATOM 1113 C C . THR A 1 140 ? -8.461 16.891 3.678 1 97.81 140 THR A C 1
ATOM 1115 O O . THR A 1 140 ? -8.75 18.062 3.887 1 97.81 140 THR A O 1
ATOM 1118 N N . CYS A 1 141 ? -8.117 16.047 4.621 1 96.81 141 CYS A N 1
ATOM 1119 C CA . CYS A 1 141 ? -8.062 16.453 6.02 1 96.81 141 CYS A CA 1
ATOM 1120 C C . CYS A 1 141 ? -7.051 17.578 6.227 1 96.81 141 CYS A C 1
ATOM 1122 O O . CYS A 1 141 ? -7.332 18.547 6.926 1 96.81 141 CYS A O 1
ATOM 1124 N N . LEU A 1 142 ? -5.906 17.422 5.582 1 97.19 142 LEU A N 1
ATOM 1125 C CA . LEU A 1 142 ? -4.848 18.422 5.691 1 97.19 142 LEU A CA 1
ATOM 1126 C C . LEU A 1 142 ? -5.312 19.766 5.168 1 97.19 142 LEU A C 1
ATOM 1128 O O . LEU A 1 142 ? -5.043 20.797 5.781 1 97.19 142 LEU A O 1
ATOM 1132 N N . ASN A 1 143 ? -6.027 19.766 4.113 1 97.69 143 ASN A N 1
ATOM 1133 C CA . ASN A 1 143 ? -6.527 21.016 3.529 1 97.69 143 ASN A CA 1
ATOM 1134 C C . ASN A 1 143 ? -7.539 21.688 4.445 1 97.69 143 ASN A C 1
ATOM 1136 O O . ASN A 1 143 ? -7.516 22.922 4.602 1 97.69 143 ASN A O 1
ATOM 1140 N N . TYR A 1 144 ? -8.406 20.938 5.09 1 97.25 144 TYR A N 1
ATOM 1141 C CA . TYR A 1 144 ? -9.352 21.5 6.047 1 97.25 144 TYR A CA 1
ATOM 1142 C C . TYR A 1 144 ? -8.625 22.078 7.258 1 97.25 144 TYR A C 1
ATOM 1144 O O . TYR A 1 144 ? -8.961 23.156 7.73 1 97.25 144 TYR A O 1
ATOM 1152 N N . LEU A 1 145 ? -7.633 21.328 7.727 1 96.88 145 LEU A N 1
ATOM 1153 C CA . LEU A 1 145 ? -6.863 21.797 8.875 1 96.88 145 LEU A CA 1
ATOM 1154 C C . LEU A 1 145 ? -6.141 23.109 8.547 1 96.88 145 LEU A C 1
ATOM 1156 O O . LEU A 1 145 ? -6.129 24.031 9.352 1 96.88 145 LEU A O 1
ATOM 1160 N N . LYS A 1 146 ? -5.578 23.203 7.355 1 96.62 146 LYS A N 1
ATOM 1161 C CA . LYS A 1 146 ? -4.898 24.422 6.922 1 96.62 146 LYS A CA 1
ATOM 1162 C C . LYS A 1 146 ? -5.867 25.594 6.832 1 96.62 146 LYS A C 1
ATOM 1164 O O . LYS A 1 146 ? -5.516 26.719 7.172 1 96.62 146 LYS A O 1
ATOM 1169 N N . LYS A 1 147 ? -7.027 25.312 6.402 1 97.88 147 LYS A N 1
ATOM 1170 C CA . LYS A 1 147 ? -8.055 26.344 6.367 1 97.88 147 LYS A CA 1
ATOM 1171 C C . LYS A 1 147 ? -8.406 26.812 7.777 1 97.88 147 LYS A C 1
ATOM 1173 O O . LYS A 1 147 ? -8.57 28.016 8.016 1 97.88 147 LYS A O 1
ATOM 1178 N N . ASP A 1 148 ? -8.562 25.875 8.711 1 97.44 148 ASP A N 1
ATOM 1179 C CA . ASP A 1 148 ? -8.805 26.234 10.102 1 97.44 148 ASP A CA 1
ATOM 1180 C C . ASP A 1 148 ? -7.688 27.125 10.648 1 97.44 148 ASP A C 1
ATOM 1182 O O . ASP A 1 148 ? -7.953 28.125 11.297 1 97.44 148 ASP A O 1
ATOM 1186 N N . TYR A 1 149 ? -6.484 26.75 10.344 1 97.12 149 TYR A N 1
ATOM 1187 C CA . TYR A 1 149 ? -5.344 27.547 10.789 1 97.12 149 TYR A CA 1
ATOM 1188 C C . TYR A 1 149 ? -5.414 28.953 10.227 1 97.12 149 TYR A C 1
ATOM 1190 O O . TYR A 1 149 ? -5.191 29.922 10.945 1 97.12 149 TYR A O 1
ATOM 1198 N N . SER A 1 150 ? -5.746 29.047 8.977 1 97.94 150 SER A N 1
ATOM 1199 C CA . SER A 1 150 ? -5.867 30.359 8.336 1 97.94 150 SER A CA 1
ATOM 1200 C C . SER A 1 150 ? -6.941 31.203 9.008 1 97.94 150 SER A C 1
ATOM 1202 O O . SER A 1 150 ? -6.742 32.406 9.25 1 97.94 150 SER A O 1
ATOM 1204 N N . ASN A 1 151 ? -8.023 30.578 9.359 1 98.31 151 ASN A N 1
ATOM 1205 C CA . ASN A 1 151 ? -9.094 31.297 10.055 1 98.31 151 ASN A CA 1
ATOM 1206 C C . ASN A 1 151 ? -8.641 31.797 11.422 1 98.31 151 ASN A C 1
ATOM 1208 O O . ASN A 1 151 ? -8.984 32.906 11.828 1 98.31 151 ASN A O 1
ATOM 1212 N N . ILE A 1 152 ? -7.895 30.938 12.109 1 98.19 152 ILE A N 1
ATOM 1213 C CA . ILE A 1 152 ? -7.395 31.328 13.43 1 98.19 152 ILE A CA 1
ATOM 1214 C C . ILE A 1 152 ? -6.449 32.5 13.297 1 98.19 152 ILE A C 1
ATOM 1216 O O . ILE A 1 152 ? -6.504 33.438 14.094 1 98.19 152 ILE A O 1
ATOM 1220 N N . GLU A 1 153 ? -5.629 32.5 12.266 1 97.81 153 GLU A N 1
ATOM 1221 C CA . GLU A 1 153 ? -4.711 33.594 12.008 1 97.81 153 GLU A CA 1
ATOM 1222 C C . GLU A 1 153 ? -5.469 34.875 11.711 1 97.81 153 GLU A C 1
ATOM 1224 O O . GLU A 1 153 ? -5.137 35.938 12.242 1 97.81 153 GLU A O 1
ATOM 1229 N N . ASP A 1 154 ? -6.496 34.781 10.922 1 98 154 ASP A N 1
ATOM 1230 C CA . ASP A 1 154 ? -7.324 35.938 10.594 1 98 154 ASP A CA 1
ATOM 1231 C C . ASP A 1 154 ? -8 36.5 11.844 1 98 154 ASP A C 1
ATOM 1233 O O . ASP A 1 154 ? -8.039 37.719 12.031 1 98 154 ASP A O 1
ATOM 1237 N N . GLU A 1 155 ? -8.492 35.625 12.648 1 98.25 155 GLU A N 1
ATOM 1238 C CA . GLU A 1 155 ? -9.164 36.031 13.875 1 98.25 155 GLU A CA 1
ATOM 1239 C C . GLU A 1 155 ? -8.18 36.719 14.828 1 98.25 155 GLU A C 1
ATOM 1241 O O . GLU A 1 155 ? -8.516 37.719 15.461 1 98.25 155 GLU A O 1
ATOM 1246 N N . GLN A 1 156 ? -6.984 36.125 14.906 1 98.31 156 GLN A N 1
ATOM 1247 C CA . GLN A 1 156 ? -5.969 36.719 15.766 1 98.31 156 GLN A CA 1
ATOM 1248 C C . GLN A 1 156 ? -5.574 38.094 15.266 1 98.31 156 GLN A C 1
ATOM 1250 O O . GLN A 1 156 ? -5.41 39.031 16.062 1 98.31 156 GLN A O 1
ATOM 1255 N N . GLU A 1 157 ? -5.477 38.25 13.969 1 97.5 157 GLU A N 1
ATOM 1256 C CA . GLU A 1 157 ? -5.141 39.531 13.375 1 97.5 157 GLU A CA 1
ATOM 1257 C C . GLU A 1 157 ? -6.238 40.562 13.633 1 97.5 157 GLU A C 1
ATOM 1259 O O . GLU A 1 157 ? -5.953 41.719 14.008 1 97.5 157 GLU A O 1
ATOM 1264 N N . SER A 1 158 ? -7.418 40.188 13.477 1 98.12 158 SER A N 1
ATOM 1265 C CA . SER A 1 158 ? -8.555 41.062 13.75 1 98.12 158 SER A CA 1
ATOM 1266 C C . SER A 1 158 ? -8.586 41.469 15.219 1 98.12 158 SER A C 1
ATOM 1268 O O . SER A 1 158 ? -8.828 42.656 15.523 1 98.12 158 SER A O 1
ATOM 1270 N N . CYS A 1 159 ? -8.328 40.5 16.094 1 98.44 159 CYS A N 1
ATOM 1271 C CA . CYS A 1 159 ? -8.258 40.75 17.531 1 98.44 159 CYS A CA 1
ATOM 1272 C C . CYS A 1 159 ? -7.176 41.781 17.844 1 98.44 159 CYS A C 1
ATOM 1274 O O . CYS A 1 159 ? -7.422 42.75 18.547 1 98.44 159 CYS A O 1
ATOM 1276 N N . ASN A 1 160 ? -6.012 41.656 17.234 1 97.06 160 ASN A N 1
ATOM 1277 C CA . ASN A 1 160 ? -4.898 42.562 17.453 1 97.06 160 ASN A CA 1
ATOM 1278 C C . ASN A 1 160 ? -5.203 43.938 16.891 1 97.06 160 ASN A C 1
ATOM 1280 O O . ASN A 1 160 ? -4.891 44.969 17.516 1 97.06 160 ASN A O 1
ATOM 1284 N N . SER A 1 161 ? -5.844 43.969 15.742 1 96.56 161 SER A N 1
ATOM 1285 C CA . SER A 1 161 ? -6.207 45.219 15.125 1 96.56 161 SER A CA 1
ATOM 1286 C C . SER A 1 161 ? -7.207 46 15.984 1 96.56 161 SER A C 1
ATOM 1288 O O . SER A 1 161 ? -7.09 47.219 16.141 1 96.56 161 SER A O 1
ATOM 1290 N N . LYS A 1 162 ? -8.148 45.312 16.516 1 97.69 162 LYS A N 1
ATOM 1291 C CA . LYS A 1 162 ? -9.125 45.938 17.391 1 97.69 162 LYS A CA 1
ATOM 1292 C C . LYS A 1 162 ? -8.453 46.5 18.641 1 97.69 162 LYS A C 1
ATOM 1294 O O . LYS A 1 162 ? -8.742 47.625 19.062 1 97.69 162 LYS A O 1
ATOM 1299 N N . ALA A 1 163 ? -7.539 45.656 19.234 1 96.62 163 ALA A N 1
ATOM 1300 C CA . ALA A 1 163 ? -6.793 46.125 20.406 1 96.62 163 ALA A CA 1
ATOM 1301 C C . ALA A 1 163 ? -6.004 47.406 20.078 1 96.62 163 ALA A C 1
ATOM 1303 O O . ALA A 1 163 ? -5.98 48.344 20.875 1 96.62 163 ALA A O 1
ATOM 1304 N N . GLN A 1 164 ? -5.43 47.469 18.906 1 93.75 164 GLN A N 1
ATOM 1305 C CA . GLN A 1 164 ? -4.645 48.594 18.469 1 93.75 164 GLN A CA 1
ATOM 1306 C C . GLN A 1 164 ? -5.531 49.844 18.281 1 93.75 164 GLN A C 1
ATOM 1308 O O . GLN A 1 164 ? -5.176 50.938 18.719 1 93.75 164 GLN A O 1
ATOM 1313 N N . ARG A 1 165 ? -6.652 49.688 17.734 1 96 165 ARG A N 1
ATOM 1314 C CA . ARG A 1 165 ? -7.574 50.812 17.516 1 96 165 ARG A CA 1
ATOM 1315 C C . ARG A 1 165 ? -8.047 51.375 18.844 1 96 165 ARG A C 1
ATOM 1317 O O . ARG A 1 165 ? -8.062 52.594 19.031 1 96 165 ARG A O 1
ATOM 1324 N N . VAL A 1 166 ? -8.43 50.531 19.781 1 95.38 166 VAL A N 1
ATOM 1325 C CA . VAL A 1 166 ? -8.875 50.969 21.094 1 95.38 166 VAL A CA 1
ATOM 1326 C C . VAL A 1 166 ? -7.754 51.75 21.781 1 95.38 166 VAL A C 1
ATOM 1328 O O . VAL A 1 166 ? -7.992 52.812 22.375 1 95.38 166 VAL A O 1
ATOM 1331 N N . PHE A 1 167 ? -6.539 51.219 21.703 1 89.81 167 PHE A N 1
ATOM 1332 C CA . PHE A 1 167 ? -5.367 51.875 22.281 1 89.81 167 PHE A CA 1
ATOM 1333 C C . PHE A 1 167 ? -5.191 53.281 21.703 1 89.81 167 PHE A C 1
ATOM 1335 O O . PHE A 1 167 ? -4.992 54.25 22.453 1 89.81 167 PHE A O 1
ATOM 1342 N N . GLU A 1 168 ? -5.297 53.406 20.375 1 87.94 168 GLU A N 1
ATOM 1343 C CA . GLU A 1 168 ? -5.141 54.688 19.703 1 87.94 168 GLU A CA 1
ATOM 1344 C C . GLU A 1 168 ? -6.254 55.656 20.078 1 87.94 168 GLU A C 1
ATOM 1346 O O . GLU A 1 168 ? -5.992 56.812 20.406 1 87.94 168 GLU A O 1
ATOM 1351 N N . ASP A 1 169 ? -7.453 55.188 20.094 1 92.38 169 ASP A N 1
ATOM 1352 C CA . ASP A 1 169 ? -8.602 56.031 20.438 1 92.38 169 ASP A CA 1
ATOM 1353 C C . ASP A 1 169 ? -8.477 56.562 21.859 1 92.38 169 ASP A C 1
ATOM 1355 O O . ASP A 1 169 ? -8.672 57.75 22.109 1 92.38 169 ASP A O 1
ATOM 1359 N N . GLU A 1 170 ? -8.125 55.656 22.797 1 92.44 170 GLU A N 1
ATOM 1360 C CA . GLU A 1 170 ? -8.016 56.062 24.188 1 92.44 170 GLU A CA 1
ATOM 1361 C C . GLU A 1 170 ? -6.852 57.031 24.406 1 92.44 170 GLU A C 1
ATOM 1363 O O . GLU A 1 170 ? -6.922 57.906 25.25 1 92.44 170 GLU A O 1
ATOM 1368 N N . THR A 1 171 ? -5.789 56.812 23.594 1 86.88 171 THR A N 1
ATOM 1369 C CA . THR A 1 171 ? -4.633 57.688 23.688 1 86.88 171 THR A CA 1
ATOM 1370 C C . THR A 1 171 ? -4.988 59.094 23.219 1 86.88 171 THR A C 1
ATOM 1372 O O . THR A 1 171 ? -4.598 60.062 23.844 1 86.88 171 THR A O 1
ATOM 1375 N N . VAL A 1 172 ? -5.73 59.125 22.125 1 84.81 172 VAL A N 1
ATOM 1376 C CA . VAL A 1 172 ? -6.18 60.406 21.609 1 84.81 172 VAL A CA 1
ATOM 1377 C C . VAL A 1 172 ? -7.082 61.094 22.625 1 84.81 172 VAL A C 1
ATOM 1379 O O . VAL A 1 172 ? -6.91 62.281 22.922 1 84.81 172 VAL A O 1
ATOM 1382 N N . GLU A 1 173 ? -8.016 60.375 23.141 1 91.69 173 GLU A N 1
ATOM 1383 C CA . GLU A 1 173 ? -8.922 60.906 24.156 1 91.69 173 GLU A CA 1
ATOM 1384 C C . GLU A 1 173 ? -8.156 61.406 25.375 1 91.69 173 GLU A C 1
ATOM 1386 O O . GLU A 1 173 ? -8.461 62.5 25.906 1 91.69 173 GLU A O 1
ATOM 1391 N N . ALA A 1 174 ? -7.145 60.625 25.844 1 87.12 174 ALA A N 1
ATOM 1392 C CA . ALA A 1 174 ? -6.316 61.031 26.969 1 87.12 174 ALA A CA 1
ATOM 1393 C C . ALA A 1 174 ? -5.555 62.312 26.656 1 87.12 174 ALA A C 1
ATOM 1395 O O . ALA A 1 174 ? -5.402 63.188 27.531 1 87.12 174 ALA A O 1
ATOM 1396 N N . GLY A 1 175 ? -5.102 62.469 25.5 1 81.75 175 GLY A N 1
ATOM 1397 C CA . GLY A 1 175 ? -4.43 63.688 25.062 1 81.75 175 GLY A CA 1
ATOM 1398 C C . GLY A 1 175 ? -5.336 64.875 25.078 1 81.75 175 GLY A C 1
ATOM 1399 O O . GLY A 1 175 ? -4.934 65.938 25.516 1 81.75 175 GLY A O 1
ATOM 1400 N N . GLN A 1 176 ? -6.535 64.75 24.625 1 85.88 176 GLN A N 1
ATOM 1401 C CA . GLN A 1 176 ? -7.508 65.812 24.656 1 85.88 176 GLN A CA 1
ATOM 1402 C C . GLN A 1 176 ? -7.848 66.188 26.078 1 85.88 176 GLN A C 1
ATOM 1404 O O . GLN A 1 176 ? -7.961 67.375 26.375 1 85.88 176 GLN A O 1
ATOM 1409 N N . ALA A 1 177 ? -8.023 65.188 26.906 1 87.44 177 ALA A N 1
ATOM 1410 C CA . ALA A 1 177 ? -8.305 65.438 28.312 1 87.44 177 ALA A CA 1
ATOM 1411 C C . ALA A 1 177 ? -7.168 66.25 28.953 1 87.44 177 ALA A C 1
ATOM 1413 O O . ALA A 1 177 ? -7.41 67.188 29.75 1 87.44 177 ALA A O 1
ATOM 1414 N N . LEU A 1 178 ? -5.961 66 28.672 1 84.88 178 LEU A N 1
ATOM 1415 C CA . LEU A 1 178 ? -4.805 66.688 29.188 1 84.88 178 LEU A CA 1
ATOM 1416 C C . LEU A 1 178 ? -4.852 68.188 28.734 1 84.88 178 LEU A C 1
ATOM 1418 O O . LEU A 1 178 ? -4.652 69.062 29.547 1 84.88 178 LEU A O 1
ATOM 1422 N N . LYS A 1 179 ? -5.18 68.375 27.438 1 81.25 179 LYS A N 1
ATOM 1423 C CA . LYS A 1 179 ? -5.262 69.688 26.906 1 81.25 179 LYS A CA 1
ATOM 1424 C C . LYS A 1 179 ? -6.336 70.5 27.625 1 81.25 179 LYS A C 1
ATOM 1426 O O . LYS A 1 179 ? -6.117 71.688 27.969 1 81.25 179 LYS A O 1
ATOM 1431 N N . LYS A 1 180 ? -7.457 69.875 27.766 1 86.31 180 LYS A N 1
ATOM 1432 C CA . LYS A 1 180 ? -8.547 70.562 28.469 1 86.31 180 LYS A CA 1
ATOM 1433 C C . LYS A 1 180 ? -8.141 70.938 29.891 1 86.31 180 LYS A C 1
ATOM 1435 O O . LYS A 1 180 ? -8.422 72 30.375 1 86.31 180 LYS A O 1
ATOM 1440 N N . CYS A 1 181 ? -7.469 69.938 30.578 1 86.19 181 CYS A N 1
ATOM 1441 C CA . CYS A 1 181 ? -6.996 70.125 31.938 1 86.19 181 CYS A CA 1
ATOM 1442 C C . CYS A 1 181 ? -6.031 71.312 32 1 86.19 181 CYS A C 1
ATOM 1444 O O . CYS A 1 181 ? -6.133 72.188 32.906 1 86.19 181 CYS A O 1
ATOM 1446 N N . LEU A 1 182 ? -5.199 71.5 31.047 1 81 182 LEU A N 1
ATOM 1447 C CA . LEU A 1 182 ? -4.18 72.562 31.031 1 81 182 LEU A CA 1
ATOM 1448 C C . LEU A 1 182 ? -4.797 73.938 30.75 1 81 182 LEU A C 1
ATOM 1450 O O . LEU A 1 182 ? -4.258 74.938 31.156 1 81 182 LEU A O 1
ATOM 1454 N N . LYS A 1 183 ? -5.957 73.875 30.078 1 83.25 183 LYS A N 1
ATOM 1455 C CA . LYS A 1 183 ? -6.656 75.125 29.781 1 83.25 183 LYS A CA 1
ATOM 1456 C C . LYS A 1 183 ? -7.547 75.5 30.953 1 83.25 183 LYS A C 1
ATOM 1458 O O . LYS A 1 183 ? -8.117 76.625 30.938 1 83.25 183 LYS A O 1
ATOM 1463 N N . GLY A 1 184 ? -7.609 74.812 32.031 1 78.44 184 GLY A N 1
ATOM 1464 C CA . GLY A 1 184 ? -8.422 75.125 33.188 1 78.44 184 GLY A CA 1
ATOM 1465 C C . GLY A 1 184 ? -9.859 74.688 33.062 1 78.44 184 GLY A C 1
ATOM 1466 O O . GLY A 1 184 ? -10.727 75.062 33.812 1 78.44 184 GLY A O 1
ATOM 1467 N N . ASP A 1 185 ? -10.102 74.062 31.938 1 62.84 185 ASP A N 1
ATOM 1468 C CA . ASP A 1 185 ? -11.469 73.625 31.734 1 62.84 185 ASP A CA 1
ATOM 1469 C C . ASP A 1 185 ? -11.766 72.375 32.594 1 62.84 185 ASP A C 1
ATOM 1471 O O . ASP A 1 185 ? -10.953 71.438 32.656 1 62.84 185 ASP A O 1
ATOM 1475 N N . LYS A 1 186 ? -12.055 72.562 33.875 1 55.47 186 LYS A N 1
ATOM 1476 C CA . LYS A 1 186 ? -12.406 71.438 34.781 1 55.47 186 LYS A CA 1
ATOM 1477 C C . LYS A 1 186 ? -13.492 70.562 34.188 1 55.47 186 LYS A C 1
ATOM 1479 O O . LYS A 1 186 ? -14.477 71.062 33.625 1 55.47 186 LYS A O 1
ATOM 1484 N N . SER A 1 187 ? -13.18 69.562 33.75 1 45.66 187 SER A N 1
ATOM 1485 C CA . SER A 1 187 ? -14.336 68.688 33.562 1 45.66 187 SER A CA 1
ATOM 1486 C C . SER A 1 187 ? -15.188 68.625 34.812 1 45.66 187 SER A C 1
ATOM 1488 O O . SER A 1 187 ? -14.672 68.812 35.938 1 45.66 187 SER A O 1
ATOM 1490 N N . MET B 1 1 ? -6.742 -80.812 -39.688 1 41.03 1 MET B N 1
ATOM 1491 C CA . MET B 1 1 ? -5.934 -79.812 -40.344 1 41.03 1 MET B CA 1
ATOM 1492 C C . MET B 1 1 ? -6.73 -78.5 -40.562 1 41.03 1 MET B C 1
ATOM 1494 O O . MET B 1 1 ? -6.219 -77.438 -40.312 1 41.03 1 MET B O 1
ATOM 1498 N N . TYR B 1 2 ? -7.918 -78.625 -40.844 1 41.56 2 TYR B N 1
ATOM 1499 C CA . TYR B 1 2 ? -8.805 -77.5 -41.094 1 41.56 2 TYR B CA 1
ATOM 1500 C C . TYR B 1 2 ? -9.156 -76.812 -39.812 1 41.56 2 TYR B C 1
ATOM 1502 O O . TYR B 1 2 ? -9.219 -75.562 -39.75 1 41.56 2 TYR B O 1
ATOM 1510 N N . LEU B 1 3 ? -9.422 -77.5 -38.875 1 40.66 3 LEU B N 1
ATOM 1511 C CA . LEU B 1 3 ? -9.742 -76.875 -37.594 1 40.66 3 LEU B CA 1
ATOM 1512 C C . LEU B 1 3 ? -8.531 -76.125 -37.031 1 40.66 3 LEU B C 1
ATOM 1514 O O . LEU B 1 3 ? -8.688 -75.125 -36.344 1 40.66 3 LEU B O 1
ATOM 1518 N N . GLN B 1 4 ? -7.406 -76.562 -37.312 1 47.5 4 GLN B N 1
ATOM 1519 C CA . GLN B 1 4 ? -6.18 -75.938 -36.844 1 47.5 4 GLN B CA 1
ATOM 1520 C C . GLN B 1 4 ? -5.953 -74.625 -37.531 1 47.5 4 GLN B C 1
ATOM 1522 O O . GLN B 1 4 ? -5.539 -73.625 -36.875 1 47.5 4 GLN B O 1
ATOM 1527 N N . LYS B 1 5 ? -6.203 -74.5 -38.75 1 51.5 5 LYS B N 1
ATOM 1528 C CA . LYS B 1 5 ? -6.086 -73.25 -39.469 1 51.5 5 LYS B CA 1
ATOM 1529 C C . LYS B 1 5 ? -7.125 -72.25 -39 1 51.5 5 LYS B C 1
ATOM 1531 O O . LYS B 1 5 ? -6.852 -71.062 -38.969 1 51.5 5 LYS B O 1
ATOM 1536 N N . PHE B 1 6 ? -8.156 -72.75 -38.562 1 48.72 6 PHE B N 1
ATOM 1537 C CA . PHE B 1 6 ? -9.211 -71.875 -38.094 1 48.72 6 PHE B CA 1
ATOM 1538 C C . PHE B 1 6 ? -8.828 -71.188 -36.781 1 48.72 6 PHE B C 1
ATOM 1540 O O . PHE B 1 6 ? -9.055 -70 -36.562 1 48.72 6 PHE B O 1
ATOM 1547 N N . ASN B 1 7 ? -8.25 -72 -35.969 1 48.94 7 ASN B N 1
ATOM 1548 C CA . ASN B 1 7 ? -7.859 -71.5 -34.688 1 48.94 7 ASN B CA 1
ATOM 1549 C C . ASN B 1 7 ? -6.73 -70.438 -34.844 1 48.94 7 ASN B C 1
ATOM 1551 O O . ASN B 1 7 ? -6.734 -69.438 -34.156 1 48.94 7 ASN B O 1
ATOM 1555 N N . VAL B 1 8 ? -5.969 -70.688 -35.781 1 51.56 8 VAL B N 1
ATOM 1556 C CA . VAL B 1 8 ? -4.918 -69.75 -36.031 1 51.56 8 VAL B CA 1
ATOM 1557 C C . VAL B 1 8 ? -5.531 -68.438 -36.625 1 51.56 8 VAL B C 1
ATOM 1559 O O . VAL B 1 8 ? -5.125 -67.312 -36.25 1 51.56 8 VAL B O 1
ATOM 1562 N N . LEU B 1 9 ? -6.469 -68.625 -37.438 1 51.81 9 LEU B N 1
ATOM 1563 C CA . LEU B 1 9 ? -7.172 -67.438 -38 1 51.81 9 LEU B CA 1
ATOM 1564 C C . LEU B 1 9 ? -7.91 -66.688 -36.906 1 51.81 9 LEU B C 1
ATOM 1566 O O . LEU B 1 9 ? -7.914 -65.438 -36.906 1 51.81 9 LEU B O 1
ATOM 1570 N N . LEU B 1 10 ? -8.484 -67.25 -36.062 1 51.34 10 LEU B N 1
ATOM 1571 C CA . LEU B 1 10 ? -9.203 -66.625 -34.969 1 51.34 10 LEU B CA 1
ATOM 1572 C C . LEU B 1 10 ? -8.227 -65.875 -34.062 1 51.34 10 LEU B C 1
ATOM 1574 O O . LEU B 1 10 ? -8.484 -64.75 -33.688 1 51.34 10 LEU B O 1
ATOM 1578 N N . ILE B 1 11 ? -7.141 -66.5 -33.906 1 52.88 11 ILE B N 1
ATOM 1579 C CA . ILE B 1 11 ? -6.145 -65.875 -33.031 1 52.88 11 ILE B CA 1
ATOM 1580 C C . ILE B 1 11 ? -5.535 -64.688 -33.75 1 52.88 11 ILE B C 1
ATOM 1582 O O . ILE B 1 11 ? -5.352 -63.625 -33.125 1 52.88 11 ILE B O 1
ATOM 1586 N N . THR B 1 12 ? -5.281 -64.938 -35 1 49.16 12 THR B N 1
ATOM 1587 C CA . THR B 1 12 ? -4.781 -63.75 -35.75 1 49.16 12 THR B CA 1
ATOM 1588 C C . THR B 1 12 ? -5.809 -62.625 -35.75 1 49.16 12 THR B C 1
ATOM 1590 O O . THR B 1 12 ? -5.453 -61.469 -35.625 1 49.16 12 THR B O 1
ATOM 1593 N N . PHE B 1 13 ? -6.984 -62.969 -35.812 1 52.69 13 PHE B N 1
ATOM 1594 C CA . PHE B 1 13 ? -8.055 -62 -35.75 1 52.69 13 PHE B CA 1
ATOM 1595 C C . PHE B 1 13 ? -8.094 -61.281 -34.406 1 52.69 13 PHE B C 1
ATOM 1597 O O . PHE B 1 13 ? -8.188 -60.062 -34.344 1 52.69 13 PHE B O 1
ATOM 1604 N N . TYR B 1 14 ? -8.031 -62.031 -33.469 1 50.22 14 TYR B N 1
ATOM 1605 C CA . TYR B 1 14 ? -8.062 -61.406 -32.156 1 50.22 14 TYR B CA 1
ATOM 1606 C C . TYR B 1 14 ? -6.844 -60.531 -31.938 1 50.22 14 TYR B C 1
ATOM 1608 O O . TYR B 1 14 ? -6.957 -59.438 -31.375 1 50.22 14 TYR B O 1
ATOM 1616 N N . LEU B 1 15 ? -5.777 -60.969 -32.469 1 52.31 15 LEU B N 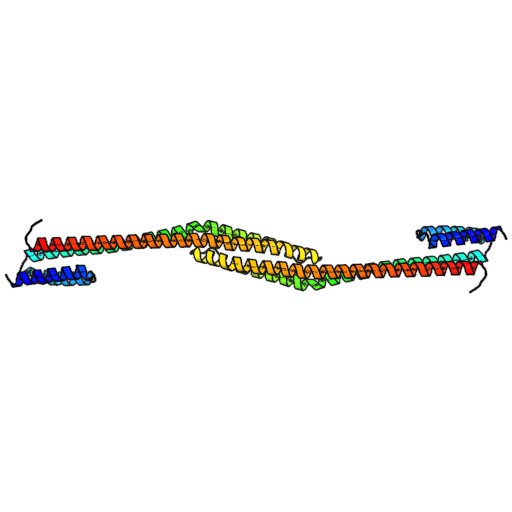1
ATOM 1617 C CA . LEU B 1 15 ? -4.57 -60.156 -32.375 1 52.31 15 LEU B CA 1
ATOM 1618 C C . LEU B 1 15 ? -4.73 -58.844 -33.125 1 52.31 15 LEU B C 1
ATOM 1620 O O . LEU B 1 15 ? -4.34 -57.812 -32.625 1 52.31 15 LEU B O 1
ATOM 1624 N N . ASN B 1 16 ? -5.312 -59 -34.25 1 49.97 16 ASN B N 1
ATOM 1625 C CA . ASN B 1 16 ? -5.586 -57.812 -35 1 49.97 16 ASN B CA 1
ATOM 1626 C C . ASN B 1 16 ? -6.598 -56.906 -34.312 1 49.97 16 ASN B C 1
ATOM 1628 O O . ASN B 1 16 ? -6.477 -55.688 -34.312 1 49.97 16 ASN B O 1
ATOM 1632 N N . CYS B 1 17 ? -7.496 -57.562 -33.75 1 50.72 17 CYS B N 1
ATOM 1633 C CA . CYS B 1 17 ? -8.5 -56.781 -33.031 1 50.72 17 CYS B CA 1
ATOM 1634 C C . CYS B 1 17 ? -7.887 -56.094 -31.828 1 50.72 17 CYS B C 1
ATOM 1636 O O . CYS B 1 17 ? -8.219 -54.938 -31.547 1 50.72 17 CYS B O 1
ATOM 1638 N N . TYR B 1 18 ? -7.062 -56.75 -31.297 1 49.44 18 TYR B N 1
ATOM 1639 C CA . TYR B 1 18 ? -6.402 -56.125 -30.141 1 49.44 18 TYR B CA 1
ATOM 1640 C C . TYR B 1 18 ? -5.551 -54.938 -30.562 1 49.44 18 TYR B C 1
ATOM 1642 O O . TYR B 1 18 ? -5.512 -53.938 -29.875 1 49.44 18 TYR B O 1
ATOM 1650 N N . GLN B 1 19 ? -4.832 -55.219 -31.641 1 47.88 19 GLN B N 1
ATOM 1651 C CA . GLN B 1 19 ? -4.008 -54.125 -32.125 1 47.88 19 GLN B CA 1
ATOM 1652 C C . GLN B 1 19 ? -4.848 -52.875 -32.406 1 47.88 19 GLN B C 1
ATOM 1654 O O . GLN B 1 19 ? -4.391 -51.75 -32.188 1 47.88 19 GLN B O 1
ATOM 1659 N N . VAL B 1 20 ? -5.996 -53.25 -32.812 1 44.34 20 VAL B N 1
ATOM 1660 C CA . VAL B 1 20 ? -6.855 -52.156 -33.188 1 44.34 20 VAL B CA 1
ATOM 1661 C C . VAL B 1 20 ? -7.625 -51.656 -31.953 1 44.34 20 VAL B C 1
ATOM 1663 O O . VAL B 1 20 ? -7.824 -50.438 -31.781 1 44.34 20 VAL B O 1
ATOM 1666 N N . LEU B 1 21 ? -8.023 -52.656 -31.188 1 42.81 21 LEU B N 1
ATOM 1667 C CA . LEU B 1 21 ? -9.039 -52.25 -30.219 1 42.81 21 LEU B CA 1
ATOM 1668 C C . LEU B 1 21 ? -8.414 -51.969 -28.875 1 42.81 21 LEU B C 1
ATOM 1670 O O . LEU B 1 21 ? -9.117 -51.594 -27.922 1 42.81 21 LEU B O 1
ATOM 1674 N N . SER B 1 22 ? -7.289 -51.469 -28.922 1 46.88 22 SER B N 1
ATOM 1675 C CA . SER B 1 22 ? -6.773 -51.031 -27.625 1 46.88 22 SER B CA 1
ATOM 1676 C C . SER B 1 22 ? -7.367 -51.875 -26.5 1 46.88 22 SER B C 1
ATOM 1678 O O . SER B 1 22 ? -7.926 -51.312 -25.547 1 46.88 22 SER B O 1
ATOM 1680 N N . LEU B 1 23 ? -7.59 -52.969 -26.594 1 47.97 23 LEU B N 1
ATOM 1681 C CA . LEU B 1 23 ? -8.133 -53.781 -25.5 1 47.97 23 LEU B CA 1
ATOM 1682 C C . LEU B 1 23 ? -7.156 -53.844 -24.344 1 47.97 23 LEU B C 1
ATOM 1684 O O . LEU B 1 23 ? -5.941 -53.75 -24.531 1 47.97 23 LEU B O 1
ATOM 1688 N N . ASP B 1 24 ? -7.641 -53.875 -23.156 1 51.75 24 ASP B N 1
ATOM 1689 C CA . ASP B 1 24 ? -6.902 -53.969 -21.891 1 51.75 24 ASP B CA 1
ATOM 1690 C C . ASP B 1 24 ? -5.965 -55.188 -21.906 1 51.75 24 ASP B C 1
ATOM 1692 O O . ASP B 1 24 ? -6.371 -56.281 -22.266 1 51.75 24 ASP B O 1
ATOM 1696 N N . ALA B 1 25 ? -4.715 -54.906 -21.984 1 58.19 25 ALA B N 1
ATOM 1697 C CA . ALA B 1 25 ? -3.594 -55.844 -22.031 1 58.19 25 ALA B CA 1
ATOM 1698 C C . ALA B 1 25 ? -3.873 -57.094 -21.188 1 58.19 25 ALA B C 1
ATOM 1700 O O . ALA B 1 25 ? -3.527 -58.219 -21.578 1 58.19 25 ALA B O 1
ATOM 1701 N N . ASN B 1 26 ? -4.621 -56.812 -20.125 1 57.91 26 ASN B N 1
ATOM 1702 C CA . ASN B 1 26 ? -4.883 -57.938 -19.219 1 57.91 26 ASN B CA 1
ATOM 1703 C C . ASN B 1 26 ? -5.844 -58.938 -19.828 1 57.91 26 ASN B C 1
ATOM 1705 O O . ASN B 1 26 ? -5.633 -60.156 -19.719 1 57.91 26 ASN B O 1
ATOM 1709 N N . ASN B 1 27 ? -6.828 -58.438 -20.344 1 58.88 27 ASN B N 1
ATOM 1710 C CA . ASN B 1 27 ? -7.824 -59.312 -20.953 1 58.88 27 ASN B CA 1
ATOM 1711 C C . ASN B 1 27 ? -7.254 -60.094 -22.141 1 58.88 27 ASN B C 1
ATOM 1713 O O . ASN B 1 27 ? -7.547 -61.25 -22.312 1 58.88 27 ASN B O 1
ATOM 1717 N N . TYR B 1 28 ? -6.301 -59.469 -22.75 1 60.12 28 TYR B N 1
ATOM 1718 C CA . TYR B 1 28 ? -5.633 -60.062 -23.906 1 60.12 28 TYR B CA 1
ATOM 1719 C C . TYR B 1 28 ? -4.762 -61.25 -23.469 1 60.12 28 TYR B C 1
ATOM 1721 O O . TYR B 1 28 ? -4.844 -62.312 -24.047 1 60.12 28 TYR B O 1
ATOM 1729 N N . ASN B 1 29 ? -4.105 -61 -22.453 1 61.16 29 ASN B N 1
ATOM 1730 C CA . ASN B 1 29 ? -3.213 -62.062 -21.953 1 61.16 29 ASN B CA 1
ATOM 1731 C C . ASN B 1 29 ? -3.992 -63.281 -21.469 1 61.16 29 ASN B C 1
ATOM 1733 O O . ASN B 1 29 ? -3.555 -64.438 -21.641 1 61.16 29 ASN B O 1
ATOM 1737 N N . GLN B 1 30 ? -5.141 -63.031 -20.906 1 62.59 30 GLN B N 1
ATOM 1738 C CA . GLN B 1 30 ? -5.961 -64.125 -20.406 1 62.59 30 GLN B CA 1
ATOM 1739 C C . GLN B 1 30 ? -6.477 -65 -21.547 1 62.59 30 GLN B C 1
ATOM 1741 O O . GLN B 1 30 ? -6.445 -66.25 -21.469 1 62.59 30 GLN B O 1
ATOM 1746 N N . ILE B 1 31 ? -6.914 -64.375 -22.531 1 62.44 31 ILE B N 1
ATOM 1747 C CA . ILE B 1 31 ? -7.441 -65.062 -23.688 1 62.44 31 ILE B CA 1
ATOM 1748 C C . ILE B 1 31 ? -6.324 -65.875 -24.344 1 62.44 31 ILE B C 1
ATOM 1750 O O . ILE B 1 31 ? -6.516 -67.062 -24.688 1 62.44 31 ILE B O 1
ATOM 1754 N N . LEU B 1 32 ? -5.191 -65.312 -24.422 1 64 32 LEU B N 1
ATOM 1755 C CA . LEU B 1 32 ? -4.055 -66 -25.047 1 64 32 LEU B CA 1
ATOM 1756 C C . LEU B 1 32 ? -3.619 -67.188 -24.234 1 64 32 LEU B C 1
ATOM 1758 O O . LEU B 1 32 ? -3.289 -68.25 -24.797 1 64 32 LEU B O 1
ATOM 1762 N N . THR B 1 33 ? -3.725 -67 -22.953 1 64.56 33 THR B N 1
ATOM 1763 C CA . THR B 1 33 ? -3.383 -68.125 -22.078 1 64.56 33 THR B CA 1
ATOM 1764 C C . THR B 1 33 ? -4.348 -69.312 -22.281 1 64.56 33 THR B C 1
ATOM 1766 O O . THR B 1 33 ? -3.926 -70.438 -22.359 1 64.56 33 THR B O 1
ATOM 1769 N N . GLN B 1 34 ? -5.598 -69 -22.375 1 63.12 34 GLN B N 1
ATOM 1770 C CA . GLN B 1 34 ? -6.605 -70.062 -22.578 1 63.12 34 GLN B CA 1
ATOM 1771 C C . GLN B 1 34 ? -6.41 -70.75 -23.922 1 63.12 34 GLN B C 1
ATOM 1773 O O . GLN B 1 34 ? -6.535 -72 -24.016 1 63.12 34 GLN B O 1
ATOM 1778 N N . LEU B 1 35 ? -6.094 -70 -24.859 1 62.22 35 LEU B N 1
ATOM 1779 C CA . LEU B 1 35 ? -5.879 -70.562 -26.188 1 62.22 35 LEU B CA 1
ATOM 1780 C C . LEU B 1 35 ? -4.648 -71.438 -26.203 1 62.22 35 LEU B C 1
ATOM 1782 O O . LEU B 1 35 ? -4.684 -72.562 -26.781 1 62.22 35 LEU B O 1
ATOM 1786 N N . THR B 1 36 ? -3.611 -71 -25.594 1 63 36 THR B N 1
ATOM 1787 C CA . THR B 1 36 ? -2.383 -71.75 -25.5 1 63 36 THR B CA 1
ATOM 1788 C C . THR B 1 36 ? -2.641 -73.125 -24.812 1 63 36 THR B C 1
ATOM 1790 O O . THR B 1 36 ? -2.15 -74.125 -25.25 1 63 36 THR B O 1
ATOM 1793 N N . ASN B 1 37 ? -3.408 -73.062 -23.812 1 63 37 ASN B N 1
ATOM 1794 C CA . ASN B 1 37 ? -3.727 -74.25 -23.078 1 63 37 ASN B CA 1
ATOM 1795 C C . ASN B 1 37 ? -4.551 -75.25 -23.938 1 63 37 ASN B C 1
ATOM 1797 O O . ASN B 1 37 ? -4.363 -76.438 -23.859 1 63 37 ASN B O 1
ATOM 1801 N N . SER B 1 38 ? -5.398 -74.625 -24.719 1 61.81 38 SER B N 1
ATOM 1802 C CA . SER B 1 38 ? -6.25 -75.5 -25.547 1 61.81 38 SER B CA 1
ATOM 1803 C C . SER B 1 38 ? -5.457 -76.125 -26.688 1 61.81 38 SER B C 1
ATOM 1805 O O . SER B 1 38 ? -5.746 -77.25 -27.094 1 61.81 38 SER B O 1
ATOM 1807 N N . LEU B 1 39 ? -4.48 -75.438 -27.109 1 61.28 39 LEU B N 1
ATOM 1808 C CA . LEU B 1 39 ? -3.703 -75.938 -28.25 1 61.28 39 LEU B CA 1
ATOM 1809 C C . LEU B 1 39 ? -2.57 -76.875 -27.797 1 61.28 39 LEU B C 1
ATOM 1811 O O . LEU B 1 39 ? -2.01 -77.625 -28.594 1 61.28 39 LEU B O 1
ATOM 1815 N N . ALA B 1 40 ? -2.17 -76.812 -26.609 1 60.62 40 ALA B N 1
ATOM 1816 C CA . ALA B 1 40 ? -1.049 -77.562 -26.047 1 60.62 40 ALA B CA 1
ATOM 1817 C C . ALA B 1 40 ? -1.185 -79.062 -26.344 1 60.62 40 ALA B C 1
ATOM 1819 O O . ALA B 1 40 ? -0.193 -79.75 -26.625 1 60.62 40 ALA B O 1
ATOM 1820 N N . ASN B 1 41 ? -2.289 -79.5 -26.281 1 59.97 41 ASN B N 1
ATOM 1821 C CA . ASN B 1 41 ? -2.453 -80.938 -26.484 1 59.97 41 ASN B CA 1
ATOM 1822 C C . ASN B 1 41 ? -2.561 -81.25 -27.953 1 59.97 41 ASN B C 1
ATOM 1824 O O . ASN B 1 41 ? -2.141 -82.375 -28.375 1 59.97 41 ASN B O 1
ATOM 1828 N N . SER B 1 42 ? -2.982 -80.438 -28.656 1 62.22 42 SER B N 1
ATOM 1829 C CA . SER B 1 42 ? -3.295 -80.75 -30.031 1 62.22 42 SER B CA 1
ATOM 1830 C C . SER B 1 42 ? -2.174 -80.375 -30.984 1 62.22 42 SER B C 1
ATOM 1832 O O . SER B 1 42 ? -1.908 -81.062 -31.984 1 62.22 42 SER B O 1
ATOM 1834 N N . ASP B 1 43 ? -1.38 -79.312 -30.719 1 68.81 43 ASP B N 1
ATOM 1835 C CA . ASP B 1 43 ? -0.314 -78.812 -31.578 1 68.81 43 ASP B CA 1
ATOM 1836 C C . ASP B 1 43 ? 0.796 -78.188 -30.734 1 68.81 43 ASP B C 1
ATOM 1838 O O . ASP B 1 43 ? 0.82 -76.938 -30.562 1 68.81 43 ASP B O 1
ATOM 1842 N N . PRO B 1 44 ? 1.771 -79.062 -30.312 1 72.31 44 PRO B N 1
ATOM 1843 C CA . PRO B 1 44 ? 2.832 -78.562 -29.422 1 72.31 44 PRO B CA 1
ATOM 1844 C C . PRO B 1 44 ? 3.617 -77.438 -30.016 1 72.31 44 PRO B C 1
ATOM 1846 O O . PRO B 1 44 ? 4.062 -76.5 -29.281 1 72.31 44 PRO B O 1
ATOM 1849 N N . SER B 1 45 ? 3.871 -77.438 -31.344 1 73.81 45 SER B N 1
ATOM 1850 C CA . SER B 1 45 ? 4.617 -76.312 -31.969 1 73.81 45 SER B CA 1
ATOM 1851 C C . SER B 1 45 ? 3.887 -75 -31.828 1 73.81 45 SER B C 1
ATOM 1853 O O . SER B 1 45 ? 4.488 -74 -31.438 1 73.81 45 SER B O 1
ATOM 1855 N N . SER B 1 46 ? 2.592 -75.188 -31.984 1 74.69 46 SER B N 1
ATOM 1856 C CA . SER B 1 46 ? 1.774 -73.938 -31.844 1 74.69 46 SER B CA 1
ATOM 1857 C C . SER B 1 46 ? 1.725 -73.5 -30.406 1 74.69 46 SER B C 1
ATOM 1859 O O . SER B 1 46 ? 1.754 -72.312 -30.125 1 74.69 46 SER B O 1
ATOM 1861 N N . SER B 1 47 ? 1.911 -74.375 -29.484 1 76 47 SER B N 1
ATOM 1862 C CA . SER B 1 47 ? 1.896 -74.062 -28.062 1 76 47 SER B CA 1
ATOM 1863 C C . SER B 1 47 ? 3.139 -73.25 -27.672 1 76 47 SER B C 1
ATOM 1865 O O . SER B 1 47 ? 3.057 -72.312 -26.891 1 76 47 SER B O 1
ATOM 1867 N N . SER B 1 48 ? 4.305 -73.75 -28.266 1 82.88 48 SER B N 1
ATOM 1868 C CA . SER B 1 48 ? 5.551 -73 -27.984 1 82.88 48 SER B CA 1
ATOM 1869 C C . SER B 1 48 ? 5.508 -71.562 -28.516 1 82.88 48 SER B C 1
ATOM 1871 O O . SER B 1 48 ? 6.004 -70.688 -27.875 1 82.88 48 SER B O 1
ATOM 1873 N N . CYS B 1 49 ? 4.883 -71.375 -29.656 1 84.5 49 CYS B N 1
ATOM 1874 C CA . CYS B 1 49 ? 4.738 -70.062 -30.25 1 84.5 49 CYS B CA 1
ATOM 1875 C C . CYS B 1 49 ? 3.904 -69.125 -29.359 1 84.5 49 CYS B C 1
ATOM 1877 O O . CYS B 1 49 ? 4.289 -68 -29.109 1 84.5 49 CYS B O 1
ATOM 1879 N N . PHE B 1 50 ? 2.934 -69.688 -28.75 1 79.19 50 PHE B N 1
ATOM 1880 C CA . PHE B 1 50 ? 2.043 -68.875 -27.922 1 79.19 50 PHE B CA 1
ATOM 1881 C C . PHE B 1 50 ? 2.699 -68.562 -26.578 1 79.19 50 PHE B C 1
ATOM 1883 O O . PHE B 1 50 ? 2.525 -67.5 -26.047 1 79.19 50 PHE B O 1
ATOM 1890 N N . LYS B 1 51 ? 3.461 -69.562 -26.031 1 81.25 51 LYS B N 1
ATOM 1891 C CA . LYS B 1 51 ? 4.176 -69.312 -24.781 1 81.25 51 LYS B CA 1
ATOM 1892 C C . LYS B 1 51 ? 5.184 -68.188 -24.953 1 81.25 51 LYS B C 1
ATOM 1894 O O . LYS B 1 51 ? 5.281 -67.312 -24.094 1 81.25 51 LYS B O 1
ATOM 1899 N N . ASN B 1 52 ? 5.914 -68.188 -26.125 1 85.5 52 ASN B N 1
ATOM 1900 C CA . ASN B 1 52 ? 6.883 -67.188 -26.391 1 85.5 52 ASN B CA 1
ATOM 1901 C C . ASN B 1 52 ? 6.203 -65.812 -26.578 1 85.5 52 ASN B C 1
ATOM 1903 O O . ASN B 1 52 ? 6.691 -64.812 -26.094 1 85.5 52 ASN B O 1
ATOM 1907 N N . HIS B 1 53 ? 5.074 -65.875 -27.172 1 83.88 53 HIS B N 1
ATOM 1908 C CA . HIS B 1 53 ? 4.336 -64.625 -27.391 1 83.88 53 HIS B CA 1
ATOM 1909 C C . HIS B 1 53 ? 3.826 -64.062 -26.078 1 83.88 53 HIS B C 1
ATOM 1911 O O . HIS B 1 53 ? 3.865 -62.844 -25.891 1 83.88 53 HIS B O 1
ATOM 1917 N N . LEU B 1 54 ? 3.361 -64.875 -25.219 1 82.81 54 LEU B N 1
ATOM 1918 C CA . LEU B 1 54 ? 2.865 -64.438 -23.938 1 82.81 54 LEU B CA 1
ATOM 1919 C C . LEU B 1 54 ? 3.975 -63.75 -23.141 1 82.81 54 LEU B C 1
ATOM 1921 O O . LEU B 1 54 ? 3.75 -62.688 -22.531 1 82.81 54 LEU B O 1
ATOM 1925 N N . ALA B 1 55 ? 5.117 -64.375 -23.141 1 86.81 55 ALA B N 1
ATOM 1926 C CA . ALA B 1 55 ? 6.258 -63.812 -22.438 1 86.81 55 ALA B CA 1
ATOM 1927 C C . ALA B 1 55 ? 6.637 -62.469 -23.016 1 86.81 55 ALA B C 1
ATOM 1929 O O . ALA B 1 55 ? 6.91 -61.5 -22.266 1 86.81 55 ALA B O 1
ATOM 1930 N N . THR B 1 56 ? 6.66 -62.375 -24.375 1 90.06 56 THR B N 1
ATOM 1931 C CA . THR B 1 56 ? 7.004 -61.125 -25.062 1 90.06 56 THR B CA 1
ATOM 1932 C C . THR B 1 56 ? 5.965 -60.062 -24.781 1 90.06 56 THR B C 1
ATOM 1934 O O . THR B 1 56 ? 6.316 -58.906 -24.516 1 90.06 56 THR B O 1
ATOM 1937 N N . SER B 1 57 ? 4.723 -60.469 -24.766 1 84.75 57 SER B N 1
ATOM 1938 C CA . SER B 1 57 ? 3.639 -59.531 -24.516 1 84.75 57 SER B CA 1
ATOM 1939 C C . SER B 1 57 ? 3.715 -58.969 -23.109 1 84.75 57 SER B C 1
ATOM 1941 O O . SER B 1 57 ? 3.492 -57.75 -22.891 1 84.75 57 SER B O 1
ATOM 1943 N N . LYS B 1 58 ? 3.992 -59.812 -22.141 1 86.19 58 LYS B N 1
ATOM 1944 C CA . LYS B 1 58 ? 4.145 -59.375 -20.766 1 86.19 58 LYS B CA 1
ATOM 1945 C C . LYS B 1 58 ? 5.301 -58.375 -20.625 1 86.19 58 LYS B C 1
ATOM 1947 O O . LYS B 1 58 ? 5.184 -57.375 -19.938 1 86.19 58 LYS B O 1
ATOM 1952 N N . ASN B 1 59 ? 6.406 -58.688 -21.312 1 92.06 59 ASN B N 1
ATOM 1953 C CA . ASN B 1 59 ? 7.559 -57.781 -21.297 1 92.06 59 ASN B CA 1
ATOM 1954 C C . ASN B 1 59 ? 7.23 -56.438 -21.891 1 92.06 59 ASN B C 1
ATOM 1956 O O . ASN B 1 59 ? 7.652 -55.406 -21.359 1 92.06 59 ASN B O 1
ATOM 1960 N N . ILE B 1 60 ? 6.457 -56.406 -22.969 1 90.25 60 ILE B N 1
ATOM 1961 C CA . ILE B 1 60 ? 6.062 -55.156 -23.625 1 90.25 60 ILE B CA 1
ATOM 1962 C C . ILE B 1 60 ? 5.188 -54.344 -22.688 1 90.25 60 ILE B C 1
ATOM 1964 O O . ILE B 1 60 ? 5.402 -53.125 -22.531 1 90.25 60 ILE B O 1
ATOM 1968 N N . SER B 1 61 ? 4.242 -55 -22.047 1 88.06 61 SER B N 1
ATOM 1969 C CA . SER B 1 61 ? 3.352 -54.344 -21.109 1 88.06 61 SER B CA 1
ATOM 1970 C C . SER B 1 61 ? 4.125 -53.719 -19.938 1 88.06 61 SER B C 1
ATOM 1972 O O . SER B 1 61 ? 3.877 -52.594 -19.531 1 88.06 61 SER B O 1
ATOM 1974 N N . ASP B 1 62 ? 5.051 -54.531 -19.359 1 91.56 62 ASP B N 1
ATOM 1975 C CA . ASP B 1 62 ? 5.863 -54.062 -18.25 1 91.56 62 ASP B CA 1
ATOM 1976 C C . ASP B 1 62 ? 6.699 -52.844 -18.641 1 91.56 62 ASP B C 1
ATOM 1978 O O . ASP B 1 62 ? 6.801 -51.875 -17.891 1 91.56 62 ASP B O 1
ATOM 1982 N N . LYS B 1 63 ? 7.289 -52.875 -19.859 1 93.88 63 LYS B N 1
ATOM 1983 C CA . LYS B 1 63 ? 8.086 -51.781 -20.359 1 93.88 63 LYS B CA 1
ATOM 1984 C C . LYS B 1 63 ? 7.242 -50.5 -20.516 1 93.88 63 LYS B C 1
ATOM 1986 O O . LYS B 1 63 ? 7.691 -49.406 -20.203 1 93.88 63 LYS B O 1
ATOM 1991 N N . PHE B 1 64 ? 6.062 -50.625 -20.953 1 90.19 64 PHE B N 1
ATOM 1992 C CA . PHE B 1 64 ? 5.152 -49.5 -21.156 1 90.19 64 PHE B CA 1
ATOM 1993 C C . PHE B 1 64 ? 4.801 -48.844 -19.828 1 90.19 64 PHE B C 1
ATOM 1995 O O . PHE B 1 64 ? 4.879 -47.625 -19.688 1 90.19 64 PHE B O 1
ATOM 2002 N N . GLU B 1 65 ? 4.414 -49.688 -18.875 1 93.69 65 GLU B N 1
ATOM 2003 C CA . GLU B 1 65 ? 4.055 -49.156 -17.562 1 93.69 65 GLU B CA 1
ATOM 2004 C C . GLU B 1 65 ? 5.223 -48.438 -16.922 1 93.69 65 GLU B C 1
ATOM 2006 O O . GLU B 1 65 ? 5.043 -47.344 -16.344 1 93.69 65 GLU B O 1
ATOM 2011 N N . LYS B 1 66 ? 6.422 -49.062 -17.078 1 96.56 66 LYS B N 1
ATOM 2012 C CA . LYS B 1 66 ? 7.613 -48.406 -16.531 1 96.56 66 LYS B CA 1
ATOM 2013 C C . LYS B 1 66 ? 7.883 -47.062 -17.219 1 96.56 66 LYS B C 1
ATOM 2015 O O . LYS B 1 66 ? 8.281 -46.094 -16.562 1 96.56 66 LYS B O 1
ATOM 2020 N N . SER B 1 67 ? 7.727 -46.969 -18.547 1 96.38 67 SER B N 1
ATOM 2021 C CA . SER B 1 67 ? 7.926 -45.719 -19.297 1 96.38 67 SER B CA 1
ATOM 2022 C C . SER B 1 67 ? 6.949 -44.656 -18.859 1 96.38 67 SER B C 1
ATOM 2024 O O . SER B 1 67 ? 7.34 -43.5 -18.656 1 96.38 67 SER B O 1
ATOM 2026 N N . ARG B 1 68 ? 5.699 -45.031 -18.688 1 95.56 68 ARG B N 1
ATOM 2027 C CA . ARG B 1 68 ? 4.684 -44.062 -18.25 1 95.56 68 ARG B CA 1
ATOM 2028 C C . ARG B 1 68 ? 5 -43.531 -16.859 1 95.56 68 ARG B C 1
ATOM 2030 O O . ARG B 1 68 ? 4.844 -42.344 -16.594 1 95.56 68 ARG B O 1
ATOM 2037 N N . GLU B 1 69 ? 5.387 -44.469 -15.977 1 96.75 69 GLU B N 1
ATOM 2038 C CA . GLU B 1 69 ? 5.758 -44.062 -14.625 1 96.75 69 GLU B CA 1
ATOM 2039 C C . GLU B 1 69 ? 6.926 -43.094 -14.641 1 96.75 69 GLU B C 1
ATOM 2041 O O . GLU B 1 69 ? 6.941 -42.125 -13.875 1 96.75 69 GLU B O 1
ATOM 2046 N N . THR B 1 70 ? 7.918 -43.406 -15.516 1 97.81 70 THR B N 1
ATOM 2047 C CA . THR B 1 70 ? 9.062 -42.5 -15.648 1 97.81 70 THR B CA 1
ATOM 2048 C C . THR B 1 70 ? 8.625 -41.125 -16.109 1 97.81 70 THR B C 1
ATOM 2050 O O . THR B 1 70 ? 9.094 -40.125 -15.594 1 97.81 70 THR B O 1
ATOM 2053 N N . CYS B 1 71 ? 7.68 -40.969 -17.109 1 98.06 71 CYS B N 1
ATOM 2054 C CA . CYS B 1 71 ? 7.16 -39.719 -17.594 1 98.06 71 CYS B CA 1
ATOM 2055 C C . CYS B 1 71 ? 6.5 -38.938 -16.469 1 98.06 71 CYS B C 1
ATOM 2057 O O . CYS B 1 71 ? 6.738 -37.719 -16.312 1 98.06 71 CYS B O 1
ATOM 2059 N N . THR B 1 72 ? 5.746 -39.594 -15.648 1 97.56 72 THR B N 1
ATOM 2060 C CA . THR B 1 72 ? 5.043 -38.969 -14.531 1 97.56 72 THR B CA 1
ATOM 2061 C C . THR B 1 72 ? 6.031 -38.469 -13.492 1 97.56 72 THR B C 1
ATOM 2063 O O . THR B 1 72 ? 5.895 -37.344 -12.992 1 97.56 72 THR B O 1
ATOM 2066 N N . THR B 1 73 ? 7.043 -39.344 -13.195 1 98.06 73 THR B N 1
ATOM 2067 C CA . THR B 1 73 ? 8.031 -39 -12.18 1 98.06 73 THR B CA 1
ATOM 2068 C C . THR B 1 73 ? 8.859 -37.781 -12.625 1 98.06 73 THR B C 1
ATOM 2070 O O . THR B 1 73 ? 9.094 -36.875 -11.836 1 98.06 73 THR B O 1
ATOM 2073 N N . VAL B 1 74 ? 9.281 -37.75 -13.875 1 97.94 74 VAL B N 1
ATOM 2074 C CA . VAL B 1 74 ? 10.07 -36.625 -14.406 1 97.94 74 VAL B CA 1
ATOM 2075 C C . VAL B 1 74 ? 9.25 -35.344 -14.375 1 97.94 74 VAL B C 1
ATOM 2077 O O . VAL B 1 74 ? 9.758 -34.281 -14.023 1 97.94 74 VAL B O 1
ATOM 2080 N N . ALA B 1 75 ? 8.023 -35.375 -14.766 1 97.81 75 ALA B N 1
ATOM 2081 C CA . ALA B 1 75 ? 7.141 -34.219 -14.727 1 97.81 75 ALA B CA 1
ATOM 2082 C C . ALA B 1 75 ? 7.031 -33.656 -13.305 1 97.81 75 ALA B C 1
ATOM 2084 O O . ALA B 1 75 ? 7.145 -32.469 -13.094 1 97.81 75 ALA B O 1
ATOM 2085 N N . LYS B 1 76 ? 6.805 -34.594 -12.344 1 97.25 76 LYS B N 1
ATOM 2086 C CA . LYS B 1 76 ? 6.688 -34.188 -10.945 1 97.25 76 LYS B CA 1
ATOM 2087 C C . LYS B 1 76 ? 7.938 -33.438 -10.477 1 97.25 76 LYS B C 1
ATOM 2089 O O . LYS B 1 76 ? 7.848 -32.406 -9.828 1 97.25 76 LYS B O 1
ATOM 2094 N N . ILE B 1 77 ? 9.07 -34 -10.797 1 97.69 77 ILE B N 1
ATOM 2095 C CA . ILE B 1 77 ? 10.344 -33.375 -10.43 1 97.69 77 ILE B CA 1
ATOM 2096 C C . ILE B 1 77 ? 10.477 -32 -11.102 1 97.69 77 ILE B C 1
ATOM 2098 O O . ILE B 1 77 ? 10.945 -31.047 -10.477 1 97.69 77 ILE B O 1
ATOM 2102 N N . SER B 1 78 ? 10.102 -31.891 -12.367 1 97.81 78 SER B N 1
ATOM 2103 C CA . SER B 1 78 ? 10.18 -30.641 -13.109 1 97.81 78 SER B CA 1
ATOM 2104 C C . SER B 1 78 ? 9.297 -29.562 -12.484 1 97.81 78 SER B C 1
ATOM 2106 O O . SER B 1 78 ? 9.688 -28.391 -12.406 1 97.81 78 SER B O 1
ATOM 2108 N N . TYR B 1 79 ? 8.078 -29.938 -12.039 1 95.75 79 TYR B N 1
ATOM 2109 C CA . TYR B 1 79 ? 7.191 -29 -11.367 1 95.75 79 TYR B CA 1
ATOM 2110 C C . TYR B 1 79 ? 7.836 -28.453 -10.094 1 95.75 79 TYR B C 1
ATOM 2112 O O . TYR B 1 79 ? 7.785 -27.25 -9.828 1 95.75 79 TYR B O 1
ATOM 2120 N N . GLU B 1 80 ? 8.422 -29.359 -9.312 1 94.69 80 GLU B N 1
ATOM 2121 C CA . GLU B 1 80 ? 9.07 -28.938 -8.07 1 94.69 80 GLU B CA 1
ATOM 2122 C C . GLU B 1 80 ? 10.219 -27.984 -8.352 1 94.69 80 GLU B C 1
ATOM 2124 O O . GLU B 1 80 ? 10.398 -26.984 -7.637 1 94.69 80 GLU B O 1
ATOM 2129 N N . LYS B 1 81 ? 10.969 -28.281 -9.398 1 96.12 81 LYS B N 1
ATOM 2130 C CA . LYS B 1 81 ? 12.078 -27.422 -9.781 1 96.12 81 LYS B CA 1
ATOM 2131 C C . LYS B 1 81 ? 11.57 -26.047 -10.211 1 96.12 81 LYS B C 1
ATOM 2133 O O . LYS B 1 81 ? 12.164 -25.016 -9.852 1 96.12 81 LYS B O 1
ATOM 2138 N N . ALA B 1 82 ? 10.523 -26.031 -10.984 1 95.5 82 ALA B N 1
ATOM 2139 C CA . ALA B 1 82 ? 9.93 -24.766 -11.422 1 95.5 82 ALA B CA 1
ATOM 2140 C C . ALA B 1 82 ? 9.484 -23.938 -10.227 1 95.5 82 ALA B C 1
ATOM 2142 O O . ALA B 1 82 ? 9.75 -22.734 -10.164 1 95.5 82 ALA B O 1
ATOM 2143 N N . ASP B 1 83 ? 8.852 -24.516 -9.266 1 93.19 83 ASP B N 1
ATOM 2144 C CA . ASP B 1 83 ? 8.391 -23.812 -8.07 1 93.19 83 ASP B CA 1
ATOM 2145 C C . ASP B 1 83 ? 9.562 -23.203 -7.301 1 93.19 83 ASP B C 1
ATOM 2147 O O . ASP B 1 83 ? 9.492 -22.062 -6.84 1 93.19 83 ASP B O 1
ATOM 2151 N N . LYS B 1 84 ? 10.625 -23.953 -7.148 1 93.19 84 LYS B N 1
ATOM 2152 C CA . LYS B 1 84 ? 11.789 -23.516 -6.383 1 93.19 84 LYS B CA 1
ATOM 2153 C C . LYS B 1 84 ? 12.492 -22.359 -7.074 1 93.19 84 LYS B C 1
ATOM 2155 O O . LYS B 1 84 ? 13.102 -21.516 -6.41 1 93.19 84 LYS B O 1
ATOM 2160 N N . ALA B 1 85 ? 12.344 -22.297 -8.391 1 92.81 85 ALA B N 1
ATOM 2161 C CA . ALA B 1 85 ? 13.047 -21.281 -9.172 1 92.81 85 ALA B CA 1
ATOM 2162 C C . ALA B 1 85 ? 12.508 -19.875 -8.852 1 92.81 85 ALA B C 1
ATOM 2164 O O . ALA B 1 85 ? 13.195 -18.875 -9.055 1 92.81 85 ALA B O 1
ATOM 2165 N N . TYR B 1 86 ? 11.312 -19.766 -8.328 1 93.25 86 TYR B N 1
ATOM 2166 C CA . TYR B 1 86 ? 10.703 -18.453 -8.141 1 93.25 86 TYR B CA 1
ATOM 2167 C C . TYR B 1 86 ? 10.648 -18.078 -6.664 1 93.25 86 TYR B C 1
ATOM 2169 O O . TYR B 1 86 ? 10.047 -17.078 -6.297 1 93.25 86 TYR B O 1
ATOM 2177 N N . ILE B 1 87 ? 11.266 -18.875 -5.781 1 93.69 87 ILE B N 1
ATOM 2178 C CA . ILE B 1 87 ? 11.273 -18.641 -4.344 1 93.69 87 ILE B CA 1
ATOM 2179 C C . ILE B 1 87 ? 11.977 -17.312 -4.051 1 93.69 87 ILE B C 1
ATOM 2181 O O . ILE B 1 87 ? 11.531 -16.531 -3.205 1 93.69 87 ILE B O 1
ATOM 2185 N N . LEU B 1 88 ? 13.055 -17.062 -4.77 1 93.38 88 LEU B N 1
ATOM 2186 C CA . LEU B 1 88 ? 13.797 -15.82 -4.539 1 93.38 88 LEU B CA 1
ATOM 2187 C C . LEU B 1 88 ? 12.93 -14.609 -4.859 1 93.38 88 LEU B C 1
ATOM 2189 O O . LEU B 1 88 ? 12.922 -13.633 -4.109 1 93.38 88 LEU B O 1
ATOM 2193 N N . GLN B 1 89 ? 12.266 -14.609 -6.02 1 94.19 89 GLN B N 1
ATOM 2194 C CA . GLN B 1 89 ? 11.383 -13.516 -6.395 1 94.19 89 GLN B CA 1
ATOM 2195 C C . GLN B 1 89 ? 10.281 -13.312 -5.352 1 94.19 89 GLN B C 1
ATOM 2197 O O . GLN B 1 89 ? 9.914 -12.18 -5.039 1 94.19 89 GLN B O 1
ATOM 2202 N N . GLN B 1 90 ? 9.758 -14.352 -4.832 1 94.75 90 GLN B N 1
ATOM 2203 C CA . GLN B 1 90 ? 8.742 -14.258 -3.789 1 94.75 90 GLN B CA 1
ATOM 2204 C C . GLN B 1 90 ? 9.305 -13.602 -2.531 1 94.75 90 GLN B C 1
ATOM 2206 O O . GLN B 1 90 ? 8.625 -12.797 -1.888 1 94.75 90 GLN B O 1
ATOM 2211 N N . ARG B 1 91 ? 10.562 -13.914 -2.193 1 95.25 91 ARG B N 1
ATOM 2212 C CA . ARG B 1 91 ? 11.219 -13.297 -1.043 1 95.25 91 ARG B CA 1
ATOM 2213 C C . ARG B 1 91 ? 11.398 -11.797 -1.253 1 95.25 91 ARG B C 1
ATOM 2215 O O . ARG B 1 91 ? 11.258 -11.008 -0.313 1 95.25 91 ARG B O 1
ATOM 2222 N N . ILE B 1 92 ? 11.688 -11.414 -2.465 1 95.94 92 ILE B N 1
ATOM 2223 C CA . ILE B 1 92 ? 11.844 -10.008 -2.793 1 95.94 92 ILE B CA 1
ATOM 2224 C C . ILE B 1 92 ? 10.508 -9.281 -2.613 1 95.94 92 ILE B C 1
ATOM 2226 O O . ILE B 1 92 ? 10.453 -8.211 -2.004 1 95.94 92 ILE B O 1
ATOM 2230 N N . LEU B 1 93 ? 9.414 -9.867 -3.135 1 96.56 93 LEU B N 1
ATOM 2231 C CA . LEU B 1 93 ? 8.086 -9.289 -2.971 1 96.56 93 LEU B CA 1
ATOM 2232 C C . LEU B 1 93 ? 7.742 -9.125 -1.494 1 96.56 93 LEU B C 1
ATOM 2234 O O . LEU B 1 93 ? 7.195 -8.094 -1.092 1 96.56 93 LEU B O 1
ATOM 2238 N N . GLN B 1 94 ? 8.102 -10.125 -0.664 1 96.06 94 GLN B N 1
ATOM 2239 C CA . GLN B 1 94 ? 7.863 -10.078 0.774 1 96.06 94 GLN B CA 1
ATOM 2240 C C . GLN B 1 94 ? 8.633 -8.938 1.424 1 96.06 94 GLN B C 1
ATOM 2242 O O . GLN B 1 94 ? 8.086 -8.195 2.246 1 96.06 94 GLN B O 1
ATOM 2247 N N . ARG B 1 95 ? 9.898 -8.789 1.047 1 96.06 95 ARG B N 1
ATOM 2248 C CA . ARG B 1 95 ? 10.727 -7.723 1.598 1 96.06 95 ARG B CA 1
ATOM 2249 C C . ARG B 1 95 ? 10.203 -6.352 1.193 1 96.06 95 ARG B C 1
ATOM 2251 O O . ARG B 1 95 ? 10.125 -5.441 2.02 1 96.06 95 ARG B O 1
ATOM 2258 N N . MET B 1 96 ? 9.82 -6.199 -0.067 1 96.12 96 MET B N 1
ATOM 2259 C CA . MET B 1 96 ? 9.258 -4.941 -0.545 1 96.12 96 MET B CA 1
ATOM 2260 C C . MET B 1 96 ? 7.988 -4.59 0.22 1 96.12 96 MET B C 1
ATOM 2262 O O . MET B 1 96 ? 7.762 -3.428 0.559 1 96.12 96 MET B O 1
ATOM 2266 N N . THR B 1 97 ? 7.148 -5.598 0.411 1 96.81 97 THR B N 1
ATOM 2267 C CA . THR B 1 97 ? 5.922 -5.414 1.183 1 96.81 97 THR B CA 1
ATOM 2268 C C . THR B 1 97 ? 6.238 -4.91 2.588 1 96.81 97 THR B C 1
ATOM 2270 O O . THR B 1 97 ? 5.672 -3.912 3.035 1 96.81 97 THR B O 1
ATOM 2273 N N . GLN B 1 98 ? 7.184 -5.598 3.264 1 96.31 98 GLN B N 1
ATOM 2274 C CA . GLN B 1 98 ? 7.559 -5.23 4.625 1 96.31 98 GLN B CA 1
ATOM 2275 C C . GLN B 1 98 ? 8.102 -3.807 4.68 1 96.31 98 GLN B C 1
ATOM 2277 O O . GLN B 1 98 ? 7.73 -3.029 5.562 1 96.31 98 GLN B O 1
ATOM 2282 N N . ASN B 1 99 ? 8.938 -3.484 3.734 1 95.56 99 ASN B N 1
ATOM 2283 C CA . ASN B 1 99 ? 9.539 -2.154 3.691 1 95.56 99 ASN B CA 1
ATOM 2284 C C . ASN B 1 99 ? 8.484 -1.071 3.473 1 95.56 99 ASN B C 1
ATOM 2286 O O . ASN B 1 99 ? 8.531 -0.018 4.109 1 95.56 99 ASN B O 1
ATOM 2290 N N . SER B 1 100 ? 7.566 -1.35 2.549 1 96 100 SER B N 1
ATOM 2291 C CA . SER B 1 100 ? 6.508 -0.385 2.26 1 96 100 SER B CA 1
ATOM 2292 C C . SER B 1 100 ? 5.605 -0.177 3.469 1 96 100 SER B C 1
ATOM 2294 O O . SER B 1 100 ? 5.266 0.958 3.809 1 96 100 SER B O 1
ATOM 2296 N N . CYS B 1 101 ? 5.27 -1.236 4.188 1 96.38 101 CYS B N 1
ATOM 2297 C CA . CYS B 1 101 ? 4.434 -1.148 5.383 1 96.38 101 CYS B CA 1
ATOM 2298 C C . CYS B 1 101 ? 5.168 -0.428 6.508 1 96.38 101 CYS B C 1
ATOM 2300 O O . CYS B 1 101 ? 4.582 0.402 7.203 1 96.38 101 CYS B O 1
ATOM 2302 N N . ASN B 1 102 ? 6.469 -0.721 6.676 1 96.06 102 ASN B N 1
ATOM 2303 C CA . ASN B 1 102 ? 7.258 -0.061 7.707 1 96.06 102 ASN B CA 1
ATOM 2304 C C . ASN B 1 102 ? 7.348 1.444 7.469 1 96.06 102 ASN B C 1
ATOM 2306 O O . ASN B 1 102 ? 7.301 2.23 8.414 1 96.06 102 ASN B O 1
ATOM 2310 N N . ALA B 1 103 ? 7.434 1.861 6.234 1 95.5 103 ALA B N 1
ATOM 2311 C CA . ALA B 1 103 ? 7.586 3.273 5.898 1 95.5 103 ALA B CA 1
ATOM 2312 C C . ALA B 1 103 ? 6.34 4.066 6.285 1 95.5 103 ALA B C 1
ATOM 2314 O O . ALA B 1 103 ? 6.438 5.105 6.941 1 95.5 103 ALA B O 1
ATOM 2315 N N . ILE B 1 104 ? 5.184 3.596 5.914 1 95.94 104 ILE B N 1
ATOM 2316 C CA . ILE B 1 104 ? 3.975 4.379 6.145 1 95.94 104 ILE B CA 1
ATOM 2317 C C . ILE B 1 104 ? 3.58 4.297 7.617 1 95.94 104 ILE B C 1
ATOM 2319 O O . ILE B 1 104 ? 2.961 5.219 8.156 1 95.94 104 ILE B O 1
ATOM 2323 N N . LYS B 1 105 ? 3.998 3.24 8.336 1 93.94 105 LYS B N 1
ATOM 2324 C CA . LYS B 1 105 ? 3.676 3.086 9.75 1 93.94 105 LYS B CA 1
ATOM 2325 C C . LYS B 1 105 ? 4.453 4.082 10.609 1 93.94 105 LYS B C 1
ATOM 2327 O O . LYS B 1 105 ? 4.121 4.301 11.773 1 93.94 105 LYS B O 1
ATOM 2332 N N . LYS B 1 106 ? 5.449 4.645 10.039 1 93.56 106 LYS B N 1
ATOM 2333 C CA . LYS B 1 106 ? 6.195 5.68 10.758 1 93.56 106 LYS B CA 1
ATOM 2334 C C . LYS B 1 106 ? 5.367 6.953 10.906 1 93.56 106 LYS B C 1
ATOM 2336 O O . LYS B 1 106 ? 5.691 7.82 11.711 1 93.56 106 LYS B O 1
ATOM 2341 N N . CYS B 1 107 ? 4.262 6.992 9.977 1 94.25 107 CYS B N 1
ATOM 2342 C CA . CYS B 1 107 ? 3.383 8.148 10.086 1 94.25 107 CYS B CA 1
ATOM 2343 C C . CYS B 1 107 ? 2.52 8.062 11.344 1 94.25 107 CYS B C 1
ATOM 2345 O O . CYS B 1 107 ? 1.484 7.391 11.336 1 94.25 107 CYS B O 1
ATOM 2347 N N . LYS B 1 108 ? 3.02 8.375 12.516 1 84.06 108 LYS B N 1
ATOM 2348 C CA . LYS B 1 108 ? 2.309 8.289 13.789 1 84.06 108 LYS B CA 1
ATOM 2349 C C . LYS B 1 108 ? 1.559 9.586 14.086 1 84.06 108 LYS B C 1
ATOM 2351 O O . LYS B 1 108 ? 1.864 10.633 13.508 1 84.06 108 LYS B O 1
ATOM 2356 N N . ILE B 1 109 ? 0.572 9.367 14.852 1 82 109 ILE B N 1
ATOM 2357 C CA . ILE B 1 109 ? -0.191 10.523 15.305 1 82 109 ILE B CA 1
ATOM 2358 C C . ILE B 1 109 ? 0.71 11.445 16.109 1 82 109 ILE B C 1
ATOM 2360 O O . ILE B 1 109 ? 1.404 11 17.031 1 82 109 ILE B O 1
ATOM 2364 N N . LYS B 1 110 ? 0.8 12.641 15.664 1 78.38 110 LYS B N 1
ATOM 2365 C CA . LYS B 1 110 ? 1.617 13.648 16.328 1 78.38 110 LYS B CA 1
ATOM 2366 C C . LYS B 1 110 ? 0.748 14.734 16.953 1 78.38 110 LYS B C 1
ATOM 2368 O O . LYS B 1 110 ? -0.442 14.836 16.656 1 78.38 110 LYS B O 1
ATOM 2373 N N . LYS B 1 111 ? 1.406 15.461 17.875 1 74.75 111 LYS B N 1
ATOM 2374 C CA . LYS B 1 111 ? 0.731 16.578 18.516 1 74.75 111 LYS B CA 1
ATOM 2375 C C . LYS B 1 111 ? 0.235 17.594 17.5 1 74.75 111 LYS B C 1
ATOM 2377 O O . LYS B 1 111 ? -0.896 18.078 17.578 1 74.75 111 LYS B O 1
ATOM 2382 N N . ARG B 1 112 ? 1.25 17.828 16.484 1 78.94 112 ARG B N 1
ATOM 2383 C CA . ARG B 1 112 ? 0.808 18.641 15.352 1 78.94 112 ARG B CA 1
ATOM 2384 C C . ARG B 1 112 ? 0.227 17.766 14.25 1 78.94 112 ARG B C 1
ATOM 2386 O O . ARG B 1 112 ? 0.961 17.047 13.57 1 78.94 112 ARG B O 1
ATOM 2393 N N . GLY B 1 113 ? -1.007 17.953 14.195 1 83.5 113 GLY B N 1
ATOM 2394 C CA . GLY B 1 113 ? -1.75 17.094 13.281 1 83.5 113 GLY B CA 1
ATOM 2395 C C . GLY B 1 113 ? -1.315 17.234 11.836 1 83.5 113 GLY B C 1
ATOM 2396 O O . GLY B 1 113 ? -1.332 16.266 11.078 1 83.5 113 GLY B O 1
ATOM 2397 N N . SER B 1 114 ? -0.846 18.406 11.461 1 90.44 114 SER B N 1
ATOM 2398 C CA . SER B 1 114 ? -0.481 18.656 10.07 1 90.44 114 SER B CA 1
ATOM 2399 C C . SER B 1 114 ? 0.708 17.812 9.648 1 90.44 114 SER B C 1
ATOM 2401 O O . SER B 1 114 ? 0.761 17.328 8.508 1 90.44 114 SER B O 1
ATOM 2403 N N . LYS B 1 115 ? 1.643 17.656 10.539 1 91.19 115 LYS B N 1
ATOM 2404 C CA . LYS B 1 115 ? 2.834 16.891 10.203 1 91.19 115 LYS B CA 1
ATOM 2405 C C . LYS B 1 115 ? 2.482 15.43 9.93 1 91.19 115 LYS B C 1
ATOM 2407 O O . LYS B 1 115 ? 2.988 14.828 8.977 1 91.19 115 LYS B O 1
ATOM 2412 N N . SER B 1 116 ? 1.642 14.906 10.859 1 93.94 116 SER B N 1
ATOM 2413 C CA . SER B 1 116 ? 1.19 13.531 10.656 1 93.94 116 SER B CA 1
ATOM 2414 C C . SER B 1 116 ? 0.416 13.398 9.352 1 93.94 116 SER B C 1
ATOM 2416 O O . SER B 1 116 ? 0.644 12.461 8.586 1 93.94 116 SER B O 1
ATOM 2418 N N . LEU B 1 117 ? -0.482 14.305 9.094 1 96.56 117 LEU B N 1
ATOM 2419 C CA . LEU B 1 117 ? -1.297 14.266 7.883 1 96.56 117 LEU B CA 1
ATOM 2420 C C . LEU B 1 117 ? -0.43 14.422 6.637 1 96.56 117 LEU B C 1
ATOM 2422 O O . LEU B 1 117 ? -0.635 13.727 5.641 1 96.56 117 LEU B O 1
ATOM 2426 N N . ASP B 1 118 ? 0.578 15.289 6.699 1 95.94 118 ASP B N 1
ATOM 2427 C CA . ASP B 1 118 ? 1.534 15.438 5.605 1 95.94 118 ASP B CA 1
ATOM 2428 C C . ASP B 1 118 ? 2.264 14.125 5.324 1 95.94 118 ASP B C 1
ATOM 2430 O O . ASP B 1 118 ? 2.457 13.758 4.168 1 95.94 118 ASP B O 1
ATOM 2434 N N . CYS B 1 119 ? 2.643 13.477 6.371 1 97 119 CYS B N 1
ATOM 2435 C CA . CYS B 1 119 ? 3.312 12.188 6.262 1 97 119 CYS B CA 1
ATOM 2436 C C . CYS B 1 119 ? 2.43 11.172 5.547 1 97 119 CYS B C 1
ATOM 2438 O O . CYS B 1 119 ? 2.885 10.477 4.637 1 97 119 CYS B O 1
ATOM 2440 N N . TYR B 1 120 ? 1.122 11.141 5.91 1 97.19 120 TYR B N 1
ATOM 2441 C CA . TYR B 1 120 ? 0.201 10.188 5.301 1 97.19 120 TYR B CA 1
ATOM 2442 C C . TYR B 1 120 ? -0.047 10.523 3.834 1 97.19 120 TYR B C 1
ATOM 2444 O O . TYR B 1 120 ? -0.245 9.633 3.008 1 97.19 120 TYR B O 1
ATOM 2452 N N . VAL B 1 121 ? -0.07 11.75 3.508 1 97.75 121 VAL B N 1
ATOM 2453 C CA . VAL B 1 121 ? -0.237 12.148 2.111 1 97.75 121 VAL B CA 1
ATOM 2454 C C . VAL B 1 121 ? 0.931 11.617 1.283 1 97.75 121 VAL B C 1
ATOM 2456 O O . VAL B 1 121 ? 0.727 10.938 0.271 1 97.75 121 VAL B O 1
ATOM 2459 N N . LEU B 1 122 ? 2.135 11.875 1.771 1 97.38 122 LEU B N 1
ATOM 2460 C CA . LEU B 1 122 ? 3.334 11.531 1.017 1 97.38 122 LEU B CA 1
ATOM 2461 C C . LEU B 1 122 ? 3.557 10.023 1.005 1 97.38 122 LEU B C 1
ATOM 2463 O O . LEU B 1 122 ? 3.721 9.43 -0.06 1 97.38 122 LEU B O 1
ATOM 2467 N N . GLN B 1 123 ? 3.555 9.477 2.199 1 97.12 123 GLN B N 1
ATOM 2468 C CA . GLN B 1 123 ? 3.852 8.055 2.301 1 97.12 123 GLN B CA 1
ATOM 2469 C C . GLN B 1 123 ? 2.721 7.211 1.718 1 97.12 123 GLN B C 1
ATOM 2471 O O . GLN B 1 123 ? 2.959 6.125 1.187 1 97.12 123 GLN B O 1
ATOM 2476 N N . GLY B 1 124 ? 1.455 7.715 1.867 1 97.69 124 GLY B N 1
ATOM 2477 C CA . GLY B 1 124 ? 0.361 7.012 1.215 1 97.69 124 GLY B CA 1
ATOM 2478 C C . GLY B 1 124 ? 0.53 6.91 -0.289 1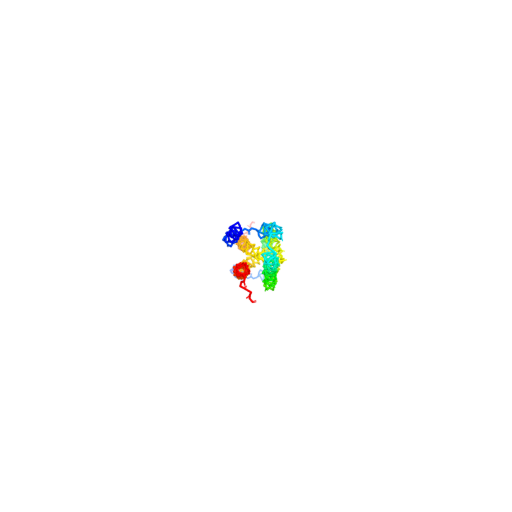 97.69 124 GLY B C 1
ATOM 2479 O O . GLY B 1 124 ? 0.327 5.84 -0.871 1 97.69 124 GLY B O 1
ATOM 2480 N N . PHE B 1 125 ? 0.934 7.969 -0.878 1 98.06 125 PHE B N 1
ATOM 2481 C CA . PHE B 1 125 ? 1.153 8.016 -2.318 1 98.06 125 PHE B CA 1
ATOM 2482 C C . PHE B 1 125 ? 2.299 7.094 -2.721 1 98.06 125 PHE B C 1
ATOM 2484 O O . PHE B 1 125 ? 2.164 6.297 -3.65 1 98.06 125 PHE B O 1
ATOM 2491 N N . GLU B 1 126 ? 3.393 7.121 -2.047 1 97.88 126 GLU B N 1
ATOM 2492 C CA . GLU B 1 126 ? 4.555 6.289 -2.336 1 97.88 126 GLU B CA 1
ATOM 2493 C C . GLU B 1 126 ? 4.234 4.809 -2.143 1 97.88 126 GLU B C 1
ATOM 2495 O O . GLU B 1 126 ? 4.652 3.969 -2.941 1 97.88 126 GLU B O 1
ATOM 2500 N N . SER B 1 127 ? 3.533 4.555 -1.064 1 97.31 127 SER B N 1
ATOM 2501 C CA . SER B 1 127 ? 3.139 3.174 -0.813 1 97.31 127 SER B CA 1
ATOM 2502 C C . SER B 1 127 ? 2.229 2.648 -1.919 1 97.31 127 SER B C 1
ATOM 2504 O O . SER B 1 127 ? 2.371 1.504 -2.354 1 97.31 127 SER B O 1
ATOM 2506 N N . ALA B 1 128 ? 1.321 3.488 -2.377 1 97.94 128 ALA B N 1
ATOM 2507 C CA . ALA B 1 128 ? 0.451 3.08 -3.477 1 97.94 128 ALA B CA 1
ATOM 2508 C C . ALA B 1 128 ? 1.268 2.678 -4.699 1 97.94 128 ALA B C 1
ATOM 2510 O O . ALA B 1 128 ? 0.999 1.647 -5.324 1 97.94 128 ALA B O 1
ATOM 2511 N N . LYS B 1 129 ? 2.248 3.414 -5.023 1 97.94 129 LYS B N 1
ATOM 2512 C CA . LYS B 1 129 ? 3.127 3.123 -6.152 1 97.94 129 LYS B CA 1
ATOM 2513 C C . LYS B 1 129 ? 3.887 1.817 -5.938 1 97.94 129 LYS B C 1
ATOM 2515 O O . LYS B 1 129 ? 3.979 0.988 -6.844 1 97.94 129 LYS B O 1
ATOM 2520 N N . ARG B 1 130 ? 4.461 1.608 -4.766 1 97.88 130 ARG B N 1
ATOM 2521 C CA . ARG B 1 130 ? 5.246 0.419 -4.449 1 97.88 130 ARG B CA 1
ATOM 2522 C C . ARG B 1 130 ? 4.383 -0.838 -4.52 1 97.88 130 ARG B C 1
ATOM 2524 O O . ARG B 1 130 ? 4.805 -1.853 -5.082 1 97.88 130 ARG B O 1
ATOM 2531 N N . PHE B 1 131 ? 3.174 -0.705 -3.986 1 98.19 131 PHE B N 1
ATOM 2532 C CA . PHE B 1 131 ? 2.318 -1.885 -3.977 1 98.19 131 PHE B CA 1
ATOM 2533 C C . PHE B 1 131 ? 1.801 -2.189 -5.379 1 98.19 131 PHE B C 1
ATOM 2535 O O . PHE B 1 131 ? 1.613 -3.354 -5.734 1 98.19 131 PHE B O 1
ATOM 2542 N N . SER B 1 132 ? 1.603 -1.132 -6.199 1 98.38 132 SER B N 1
ATOM 2543 C CA . SER B 1 132 ? 1.307 -1.359 -7.609 1 98.38 132 SER B CA 1
ATOM 2544 C C . SER B 1 132 ? 2.445 -2.104 -8.305 1 98.38 132 SER B C 1
ATOM 2546 O O . SER B 1 132 ? 2.207 -3.039 -9.07 1 98.38 132 SER B O 1
ATOM 2548 N N . LYS B 1 133 ? 3.656 -1.704 -8.031 1 98.19 133 LYS B N 1
ATOM 2549 C CA . LYS B 1 133 ? 4.828 -2.365 -8.602 1 98.19 133 LYS B CA 1
ATOM 2550 C C . LYS B 1 133 ? 4.926 -3.814 -8.133 1 98.19 133 LYS B C 1
ATOM 2552 O O . LYS B 1 133 ? 5.258 -4.707 -8.914 1 98.19 133 LYS B O 1
ATOM 2557 N N . ILE B 1 134 ? 4.66 -4.035 -6.852 1 97.62 134 ILE B N 1
ATOM 2558 C CA . ILE B 1 134 ? 4.668 -5.383 -6.297 1 97.62 134 ILE B CA 1
ATOM 2559 C C . ILE B 1 134 ? 3.678 -6.262 -7.059 1 97.62 134 ILE B C 1
ATOM 2561 O O . ILE B 1 134 ? 4.008 -7.383 -7.453 1 97.62 134 ILE B O 1
ATOM 2565 N N . SER B 1 135 ? 2.467 -5.73 -7.297 1 98.12 135 SER B N 1
ATOM 2566 C CA . SER B 1 135 ? 1.452 -6.465 -8.047 1 98.12 135 SER B CA 1
ATOM 2567 C C . SER B 1 135 ? 1.924 -6.773 -9.461 1 98.12 135 SER B C 1
ATOM 2569 O O . SER B 1 135 ? 1.784 -7.902 -9.938 1 98.12 135 SER B O 1
ATOM 2571 N N . MET B 1 136 ? 2.484 -5.812 -10.094 1 98.44 136 MET B N 1
ATOM 2572 C CA . MET B 1 136 ? 2.941 -5.969 -11.469 1 98.44 136 MET B CA 1
ATOM 2573 C C . MET B 1 136 ? 4.078 -6.984 -11.555 1 98.44 136 MET B C 1
ATOM 2575 O O . MET B 1 136 ? 4.082 -7.848 -12.438 1 98.44 136 MET B O 1
ATOM 2579 N N . ASP B 1 137 ? 5.062 -6.887 -10.633 1 97.31 137 ASP B N 1
ATOM 2580 C CA . ASP B 1 137 ? 6.188 -7.82 -10.594 1 97.31 137 ASP B CA 1
ATOM 2581 C C . ASP B 1 137 ? 5.703 -9.25 -10.336 1 97.31 137 ASP B C 1
ATOM 2583 O O . ASP B 1 137 ? 6.18 -10.195 -10.961 1 97.31 137 ASP B O 1
ATOM 2587 N N . ALA B 1 138 ? 4.781 -9.352 -9.398 1 97.69 138 ALA B N 1
ATOM 2588 C CA . ALA B 1 138 ? 4.211 -10.664 -9.102 1 97.69 138 ALA B CA 1
ATOM 2589 C C . ALA B 1 138 ? 3.514 -11.25 -10.32 1 97.69 138 ALA B C 1
ATOM 2591 O O . ALA B 1 138 ? 3.652 -12.445 -10.617 1 97.69 138 ALA B O 1
ATOM 2592 N N . ASN B 1 139 ? 2.791 -10.43 -11.008 1 98.06 139 ASN B N 1
ATOM 2593 C CA . ASN B 1 139 ? 2.082 -10.875 -12.203 1 98.06 139 ASN B CA 1
ATOM 2594 C C . ASN B 1 139 ? 3.047 -11.359 -13.281 1 98.06 139 ASN B C 1
ATOM 2596 O O . ASN B 1 139 ? 2.795 -12.375 -13.93 1 98.06 139 ASN B O 1
ATOM 2600 N N . THR B 1 140 ? 4.094 -10.633 -13.469 1 97.81 140 THR B N 1
ATOM 2601 C CA . THR B 1 140 ? 5.117 -11.039 -14.43 1 97.81 140 THR B CA 1
ATOM 2602 C C . THR B 1 140 ? 5.691 -12.406 -14.062 1 97.81 140 THR B C 1
ATOM 2604 O O . THR B 1 140 ? 5.773 -13.297 -14.914 1 97.81 140 THR B O 1
ATOM 2607 N N . CYS B 1 141 ? 6.043 -12.57 -12.812 1 96.88 141 CYS B N 1
ATOM 2608 C CA . CYS B 1 141 ? 6.582 -13.836 -12.328 1 96.88 141 CYS B CA 1
ATOM 2609 C C . CYS B 1 141 ? 5.574 -14.961 -12.5 1 96.88 141 CYS B C 1
ATOM 2611 O O . CYS B 1 141 ? 5.93 -16.062 -12.938 1 96.88 141 CYS B O 1
ATOM 2613 N N . LEU B 1 142 ? 4.328 -14.664 -12.172 1 97.31 142 LEU B N 1
ATOM 2614 C CA . LEU B 1 142 ? 3.262 -15.648 -12.297 1 97.31 142 LEU B CA 1
ATOM 2615 C C . LEU B 1 142 ? 3.111 -16.109 -13.742 1 97.31 142 LEU B C 1
ATOM 2617 O O . LEU B 1 142 ? 2.947 -17.297 -14.008 1 97.31 142 LEU B O 1
ATOM 2621 N N . ASN B 1 143 ? 3.182 -15.219 -14.656 1 97.75 143 ASN B N 1
ATOM 2622 C CA . ASN B 1 143 ? 3.055 -15.555 -16.078 1 97.75 143 ASN B CA 1
ATOM 2623 C C . ASN B 1 143 ? 4.199 -16.438 -16.547 1 97.75 143 ASN B C 1
ATOM 2625 O O . ASN B 1 143 ? 3.984 -17.391 -17.297 1 97.75 143 ASN B O 1
ATOM 2629 N N . TYR B 1 144 ? 5.422 -16.172 -16.109 1 97.38 144 TYR B N 1
ATOM 2630 C CA . TYR B 1 144 ? 6.559 -17.031 -16.438 1 97.38 144 TYR B CA 1
ATOM 2631 C C . TYR B 1 144 ? 6.395 -18.422 -15.844 1 97.38 144 TYR B C 1
ATOM 2633 O O . TYR B 1 144 ? 6.664 -19.422 -16.516 1 97.38 144 TYR B O 1
ATOM 2641 N N . LEU B 1 145 ? 5.957 -18.453 -14.594 1 96.94 145 LEU B N 1
ATOM 2642 C CA . LEU B 1 145 ? 5.754 -19.734 -13.938 1 96.94 145 LEU B CA 1
ATOM 2643 C C . LEU B 1 145 ? 4.691 -20.562 -14.664 1 96.94 145 LEU B C 1
ATOM 2645 O O . LEU B 1 145 ? 4.859 -21.766 -14.867 1 96.94 145 LEU B O 1
ATOM 2649 N N . LYS B 1 146 ? 3.621 -19.922 -15.094 1 96.75 146 LYS B N 1
ATOM 2650 C CA . LYS B 1 146 ? 2.562 -20.594 -15.836 1 96.75 146 LYS B CA 1
ATOM 2651 C C . LYS B 1 146 ? 3.078 -21.125 -17.172 1 96.75 146 LYS B C 1
ATOM 2653 O O . LYS B 1 146 ? 2.689 -22.219 -17.609 1 96.75 146 LYS B O 1
ATOM 2658 N N . LYS B 1 147 ? 3.9 -20.391 -17.781 1 97.88 147 LYS B N 1
ATOM 2659 C CA . LYS B 1 147 ? 4.52 -20.859 -19.016 1 97.88 147 LYS B CA 1
ATOM 2660 C C . LYS B 1 147 ? 5.395 -22.078 -18.766 1 97.88 147 LYS B C 1
ATOM 2662 O O . LYS B 1 147 ? 5.375 -23.031 -19.547 1 97.88 147 LYS B O 1
ATOM 2667 N N . ASP B 1 148 ? 6.184 -22.062 -17.672 1 97.5 148 ASP B N 1
ATOM 2668 C CA . ASP B 1 148 ? 6.98 -23.234 -17.297 1 97.5 148 ASP B CA 1
ATOM 2669 C C . ASP B 1 148 ? 6.098 -24.453 -17.094 1 97.5 148 ASP B C 1
ATOM 2671 O O . ASP B 1 148 ? 6.406 -25.547 -17.578 1 97.5 148 ASP B O 1
ATOM 2675 N N . TYR B 1 149 ? 5.02 -24.234 -16.391 1 97.25 149 TYR B N 1
ATOM 2676 C CA . TYR B 1 149 ? 4.09 -25.344 -16.172 1 97.25 149 TYR B CA 1
ATOM 2677 C C . TYR B 1 149 ? 3.562 -25.891 -17.484 1 97.25 149 TYR B C 1
ATOM 2679 O O . TYR B 1 149 ? 3.5 -27.109 -17.672 1 97.25 149 TYR B O 1
ATOM 2687 N N . SER B 1 150 ? 3.211 -25.031 -18.359 1 98 150 SER B N 1
ATOM 2688 C CA . SER B 1 150 ? 2.713 -25.438 -19.672 1 98 150 SER B CA 1
ATOM 2689 C C . SER B 1 150 ? 3.76 -26.25 -20.422 1 98 150 SER B C 1
ATOM 2691 O O . SER B 1 150 ? 3.439 -27.281 -21.031 1 98 150 SER B O 1
ATOM 2693 N N . ASN B 1 151 ? 4.984 -25.844 -20.359 1 98.38 151 ASN B N 1
ATOM 2694 C CA . ASN B 1 151 ? 6.07 -26.578 -21 1 98.38 151 ASN B CA 1
ATOM 2695 C C . ASN B 1 151 ? 6.234 -27.969 -20.406 1 98.38 151 ASN B C 1
ATOM 2697 O O . ASN B 1 151 ? 6.469 -28.938 -21.141 1 98.38 151 ASN B O 1
ATOM 2701 N N . ILE B 1 152 ? 6.133 -28.031 -19.078 1 98.25 152 ILE B N 1
ATOM 2702 C CA . ILE B 1 152 ? 6.262 -29.312 -18.406 1 98.25 152 ILE B CA 1
ATOM 2703 C C . ILE B 1 152 ? 5.129 -30.25 -18.844 1 98.25 152 ILE B C 1
ATOM 2705 O O . ILE B 1 152 ? 5.355 -31.422 -19.094 1 98.25 152 ILE B O 1
ATOM 2709 N N . GLU B 1 153 ? 3.938 -29.703 -18.953 1 97.88 153 GLU B N 1
ATOM 2710 C CA . GLU B 1 153 ? 2.791 -30.469 -19.422 1 97.88 153 GLU B CA 1
ATOM 2711 C C . GLU B 1 153 ? 3.004 -30.984 -20.844 1 97.88 153 GLU B C 1
ATOM 2713 O O . GLU B 1 153 ? 2.742 -32.156 -21.141 1 97.88 153 GLU B O 1
ATOM 2718 N N . ASP B 1 154 ? 3.512 -30.125 -21.688 1 98.06 154 ASP B N 1
ATOM 2719 C CA . ASP B 1 154 ? 3.801 -30.5 -23.078 1 98.06 154 ASP B CA 1
ATOM 2720 C C . ASP B 1 154 ? 4.848 -31.609 -23.125 1 98.06 154 ASP B C 1
ATOM 2722 O O . ASP B 1 154 ? 4.703 -32.562 -23.891 1 98.06 154 ASP B O 1
ATOM 2726 N N . GLU B 1 155 ? 5.852 -31.469 -22.344 1 98.31 155 GLU B N 1
ATOM 2727 C CA . GLU B 1 155 ? 6.91 -32.469 -22.297 1 98.31 155 GLU B CA 1
ATOM 2728 C C . GLU B 1 155 ? 6.387 -33.812 -21.781 1 98.31 155 GLU B C 1
ATOM 2730 O O . GLU B 1 155 ? 6.746 -34.875 -22.312 1 98.31 155 GLU B O 1
ATOM 2735 N N . GLN B 1 156 ? 5.539 -33.719 -20.75 1 98.31 156 GLN B N 1
ATOM 2736 C CA . GLN B 1 156 ? 4.953 -34.938 -20.219 1 98.31 156 GLN B CA 1
ATOM 2737 C C . GLN B 1 156 ? 4.07 -35.625 -21.266 1 98.31 156 GLN B C 1
ATOM 2739 O O . GLN B 1 156 ? 4.105 -36.844 -21.422 1 98.31 156 GLN B O 1
ATOM 2744 N N . GLU B 1 157 ? 3.32 -34.844 -22 1 97.44 157 GLU B N 1
ATOM 2745 C CA . GLU B 1 157 ? 2.463 -35.375 -23.047 1 97.44 157 GLU B CA 1
ATOM 2746 C C . GLU B 1 157 ? 3.287 -36.031 -24.156 1 97.44 157 GLU B C 1
ATOM 2748 O O . GLU B 1 157 ? 2.977 -37.125 -24.609 1 97.44 157 GLU B O 1
ATOM 2753 N N . SER B 1 158 ? 4.301 -35.375 -24.547 1 98.12 158 SER B N 1
ATOM 2754 C CA . SER B 1 158 ? 5.203 -35.938 -25.562 1 98.12 158 SER B CA 1
ATOM 2755 C C . SER B 1 158 ? 5.84 -37.219 -25.094 1 98.12 158 SER B C 1
ATOM 2757 O O . SER B 1 158 ? 5.934 -38.188 -25.859 1 98.12 158 SER B O 1
ATOM 2759 N N . CYS B 1 159 ? 6.27 -37.219 -23.812 1 98.44 159 CYS B N 1
ATOM 2760 C CA . CYS B 1 159 ? 6.84 -38.406 -23.219 1 98.44 159 CYS B CA 1
ATOM 2761 C C . CYS B 1 159 ? 5.844 -39.562 -23.234 1 98.44 159 CYS B C 1
ATOM 2763 O O . CYS B 1 159 ? 6.18 -40.688 -23.656 1 98.44 159 CYS B O 1
ATOM 2765 N N . ASN B 1 160 ? 4.598 -39.344 -22.875 1 97 160 ASN B N 1
ATOM 2766 C CA . ASN B 1 160 ? 3.551 -40.344 -22.875 1 97 160 ASN B CA 1
ATOM 2767 C C . ASN B 1 160 ? 3.23 -40.844 -24.281 1 97 160 ASN B C 1
ATOM 2769 O O . ASN B 1 160 ? 3.041 -42.031 -24.5 1 97 160 ASN B O 1
ATOM 2773 N N . SER B 1 161 ? 3.207 -39.906 -25.203 1 96.38 161 SER B N 1
ATOM 2774 C CA . SER B 1 161 ? 2.938 -40.25 -26.594 1 96.38 161 SER B CA 1
ATOM 2775 C C . SER B 1 161 ? 4.027 -41.156 -27.156 1 96.38 161 SER B C 1
ATOM 2777 O O . SER B 1 161 ? 3.732 -42.125 -27.875 1 96.38 161 SER B O 1
ATOM 2779 N N . LYS B 1 162 ? 5.227 -40.875 -26.859 1 97.62 162 LYS B N 1
ATOM 2780 C CA . LYS B 1 162 ? 6.34 -41.719 -27.297 1 97.62 162 LYS B CA 1
ATOM 2781 C C . LYS B 1 162 ? 6.238 -43.125 -26.703 1 97.62 162 LYS B C 1
ATOM 2783 O O . LYS B 1 162 ? 6.441 -44.094 -27.422 1 97.62 162 LYS B O 1
ATOM 2788 N N . ALA B 1 163 ? 5.945 -43.156 -25.375 1 96.38 163 ALA B N 1
ATOM 2789 C CA . ALA B 1 163 ? 5.766 -44.438 -24.719 1 96.38 163 ALA B CA 1
ATOM 2790 C C . ALA B 1 163 ? 4.66 -45.25 -25.406 1 96.38 163 ALA B C 1
ATOM 2792 O O . ALA B 1 163 ? 4.809 -46.438 -25.625 1 96.38 163 ALA B O 1
ATOM 2793 N N . GLN B 1 164 ? 3.592 -44.594 -25.766 1 93.12 164 GLN B N 1
ATOM 2794 C CA . GLN B 1 164 ? 2.461 -45.219 -26.438 1 93.12 164 GLN B CA 1
ATOM 2795 C C . GLN B 1 164 ? 2.85 -45.75 -27.812 1 93.12 164 GLN B C 1
ATOM 2797 O O . GLN B 1 164 ? 2.508 -46.875 -28.188 1 93.12 164 GLN B O 1
ATOM 2802 N N . ARG B 1 165 ? 3.578 -45.031 -28.547 1 95.75 165 ARG B N 1
ATOM 2803 C CA . ARG B 1 165 ? 4.012 -45.406 -29.875 1 95.75 165 ARG B CA 1
ATOM 2804 C C . ARG B 1 165 ? 4.922 -46.656 -29.812 1 95.75 165 ARG B C 1
ATOM 2806 O O . ARG B 1 165 ? 4.742 -47.594 -30.578 1 95.75 165 ARG B O 1
ATOM 2813 N N . VAL B 1 166 ? 5.875 -46.625 -28.906 1 95.25 166 VAL B N 1
ATOM 2814 C CA . VAL B 1 166 ? 6.785 -47.75 -28.734 1 95.25 166 VAL B CA 1
ATOM 2815 C C . VAL B 1 166 ? 5.992 -49 -28.375 1 95.25 166 VAL B C 1
ATOM 2817 O O . VAL B 1 166 ? 6.242 -50.062 -28.906 1 95.25 166 VAL B O 1
ATOM 2820 N N . PHE B 1 167 ? 5.059 -48.844 -27.453 1 89.12 167 PHE B N 1
ATOM 2821 C CA . PHE B 1 167 ? 4.195 -49.938 -27.031 1 89.12 167 PHE B CA 1
ATOM 2822 C C . PHE B 1 167 ? 3.461 -50.531 -28.234 1 89.12 167 PHE B C 1
ATOM 2824 O O . PHE B 1 167 ? 3.443 -51.75 -28.406 1 89.12 167 PHE B O 1
ATOM 2831 N N . GLU B 1 168 ? 2.867 -49.688 -29.078 1 87 168 GLU B N 1
ATOM 2832 C CA . GLU B 1 168 ? 2.123 -50.094 -30.266 1 87 168 GLU B CA 1
ATOM 2833 C C . GLU B 1 168 ? 3.039 -50.781 -31.266 1 87 168 GLU B C 1
ATOM 2835 O O . GLU B 1 168 ? 2.711 -51.875 -31.781 1 87 168 GLU B O 1
ATOM 2840 N N . ASP B 1 169 ? 4.164 -50.219 -31.516 1 91.88 169 ASP B N 1
ATOM 2841 C CA . ASP B 1 169 ? 5.121 -50.781 -32.469 1 91.88 169 ASP B CA 1
ATOM 2842 C C . ASP B 1 169 ? 5.586 -52.156 -32.031 1 91.88 169 ASP B C 1
ATOM 2844 O O . ASP B 1 169 ? 5.602 -53.094 -32.812 1 91.88 169 ASP B O 1
ATOM 2848 N N . GLU B 1 170 ? 5.934 -52.281 -30.734 1 92.12 170 GLU B N 1
ATOM 2849 C CA . GLU B 1 170 ? 6.426 -53.562 -30.219 1 92.12 170 GLU B CA 1
ATOM 2850 C C . GLU B 1 170 ? 5.3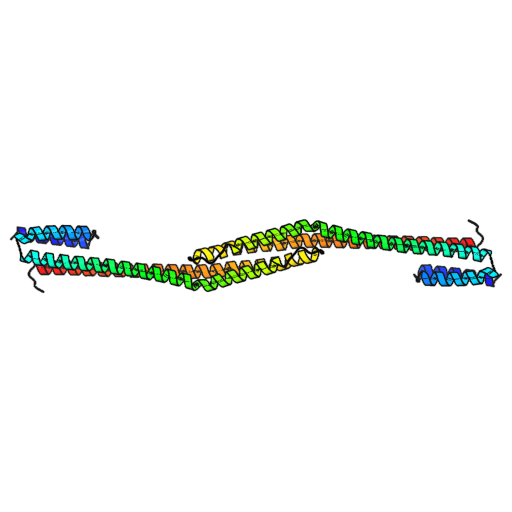24 -54.594 -30.219 1 92.12 170 GLU B C 1
ATOM 2852 O O . GLU B 1 170 ? 5.598 -55.781 -30.422 1 92.12 170 GLU B O 1
ATOM 2857 N N . THR B 1 171 ? 4.09 -54.125 -29.984 1 85.81 171 THR B N 1
ATOM 2858 C CA . THR B 1 171 ? 2.953 -55.031 -30 1 85.81 171 THR B CA 1
ATOM 2859 C C . THR B 1 171 ? 2.717 -55.594 -31.391 1 85.81 171 THR B C 1
ATOM 2861 O O . THR B 1 171 ? 2.473 -56.781 -31.562 1 85.81 171 THR B O 1
ATOM 2864 N N . VAL B 1 172 ? 2.816 -54.688 -32.375 1 83.62 172 VAL B N 1
ATOM 2865 C CA . VAL B 1 172 ? 2.66 -55.125 -33.75 1 83.62 172 VAL B CA 1
ATOM 2866 C C . VAL B 1 172 ? 3.768 -56.094 -34.125 1 83.62 172 VAL B C 1
ATOM 2868 O O . VAL B 1 172 ? 3.5 -57.156 -34.719 1 83.62 172 VAL B O 1
ATOM 2871 N N . GLU B 1 173 ? 4.961 -55.75 -33.781 1 90.94 173 GLU B N 1
ATOM 2872 C CA . GLU B 1 173 ? 6.094 -56.625 -34.062 1 90.94 173 GLU B CA 1
ATOM 2873 C C . GLU B 1 173 ? 5.922 -57.969 -33.406 1 90.94 173 GLU B C 1
ATOM 2875 O O . GLU B 1 173 ? 6.199 -59 -34.031 1 90.94 173 GLU B O 1
ATOM 2880 N N . ALA B 1 174 ? 5.473 -58 -32.125 1 86.44 174 ALA B N 1
ATOM 2881 C CA . ALA B 1 174 ? 5.23 -59.25 -31.391 1 86.44 174 ALA B CA 1
ATOM 2882 C C . ALA B 1 174 ? 4.148 -60.062 -32.094 1 86.44 174 ALA B C 1
ATOM 2884 O O . ALA B 1 174 ? 4.246 -61.312 -32.156 1 86.44 174 ALA B O 1
ATOM 2885 N N . GLY B 1 175 ? 3.162 -59.438 -32.594 1 80.88 175 GLY B N 1
ATOM 2886 C CA . GLY B 1 175 ? 2.117 -60.125 -33.344 1 80.88 175 GLY B CA 1
ATOM 2887 C C . GLY B 1 175 ? 2.621 -60.75 -34.625 1 80.88 175 GLY B C 1
ATOM 2888 O O . GLY B 1 175 ? 2.252 -61.875 -34.969 1 80.88 175 GLY B O 1
ATOM 2889 N N . GLN B 1 176 ? 3.461 -60.062 -35.312 1 84.75 176 GLN B N 1
ATOM 2890 C CA . GLN B 1 176 ? 4.055 -60.594 -36.531 1 84.75 176 GLN B CA 1
ATOM 2891 C C . GLN B 1 176 ? 4.945 -61.781 -36.219 1 84.75 176 GLN B C 1
ATOM 2893 O O . GLN B 1 176 ? 4.926 -62.781 -36.969 1 84.75 176 GLN B O 1
ATOM 2898 N N . ALA B 1 177 ? 5.707 -61.656 -35.156 1 86.56 177 ALA B N 1
ATOM 2899 C CA . ALA B 1 177 ? 6.562 -62.75 -34.75 1 86.56 177 ALA B CA 1
ATOM 2900 C C . ALA B 1 177 ? 5.73 -64 -34.406 1 86.56 177 ALA B C 1
ATOM 2902 O O . ALA B 1 177 ? 6.121 -65.125 -34.719 1 86.56 177 ALA B O 1
ATOM 2903 N N . LEU B 1 178 ? 4.648 -63.875 -33.781 1 84.56 178 LEU B N 1
ATOM 2904 C CA . LEU B 1 178 ? 3.746 -65 -33.469 1 84.56 178 LEU B CA 1
ATOM 2905 C C . LEU B 1 178 ? 3.246 -65.625 -34.75 1 84.56 178 LEU B C 1
ATOM 2907 O O . LEU B 1 178 ? 3.268 -66.875 -34.844 1 84.56 178 LEU B O 1
ATOM 2911 N N . LYS B 1 179 ? 2.854 -64.812 -35.688 1 80.25 179 LYS B N 1
ATOM 2912 C CA . LYS B 1 179 ? 2.361 -65.312 -36.969 1 80.25 179 LYS B CA 1
ATOM 2913 C C . LYS B 1 179 ? 3.438 -66.125 -37.688 1 80.25 179 LYS B C 1
ATOM 2915 O O . LYS B 1 179 ? 3.16 -67.188 -38.188 1 80.25 179 LYS B O 1
ATOM 2920 N N . LYS B 1 180 ? 4.594 -65.562 -37.719 1 86.06 180 LYS B N 1
ATOM 2921 C CA . LYS B 1 180 ? 5.703 -66.25 -38.344 1 86.06 180 LYS B CA 1
ATOM 2922 C C . LYS B 1 180 ? 5.969 -67.625 -37.625 1 86.06 180 LYS B C 1
ATOM 2924 O O . LYS B 1 180 ? 6.203 -68.625 -38.281 1 86.06 180 LYS B O 1
ATOM 2929 N N . CYS B 1 181 ? 5.953 -67.562 -36.25 1 86 181 CYS B N 1
ATOM 2930 C CA . CYS B 1 181 ? 6.156 -68.75 -35.469 1 86 181 CYS B CA 1
ATOM 2931 C C . CYS B 1 181 ? 5.105 -69.812 -35.781 1 86 181 CYS B C 1
ATOM 2933 O O . CYS B 1 181 ? 5.43 -71 -35.938 1 86 181 CYS B O 1
ATOM 2935 N N . LEU B 1 182 ? 3.898 -69.438 -36.031 1 80.81 182 LEU B N 1
ATOM 2936 C CA . LEU B 1 182 ? 2.791 -70.375 -36.281 1 80.81 182 LEU B CA 1
ATOM 2937 C C . LEU B 1 182 ? 2.867 -70.938 -37.688 1 80.81 182 LEU B C 1
ATOM 2939 O O . LEU B 1 182 ? 2.385 -72.062 -37.906 1 80.81 182 LEU B O 1
ATOM 2943 N N . LYS B 1 183 ? 3.541 -70.188 -38.531 1 82.81 183 LYS B N 1
ATOM 2944 C CA . LYS B 1 183 ? 3.713 -70.688 -39.906 1 82.81 183 LYS B CA 1
ATOM 2945 C C . LYS B 1 183 ? 4.93 -71.562 -40.031 1 82.81 183 LYS B C 1
ATOM 2947 O O . LYS B 1 183 ? 5.145 -72.25 -41.062 1 82.81 183 LYS B O 1
ATOM 2952 N N . GLY B 1 184 ? 5.668 -71.812 -38.969 1 78.25 184 GLY B N 1
ATOM 2953 C CA . GLY B 1 184 ? 6.844 -72.688 -38.969 1 78.25 184 GLY B CA 1
ATOM 2954 C C . GLY B 1 184 ? 8.102 -72 -39.438 1 78.25 184 GLY B C 1
ATOM 2955 O O . GLY B 1 184 ? 9.102 -72.625 -39.75 1 78.25 184 GLY B O 1
ATOM 2956 N N . ASP B 1 185 ? 7.914 -70.75 -39.719 1 61.91 185 ASP B N 1
ATOM 2957 C CA . ASP B 1 185 ? 9.086 -70 -40.188 1 61.91 185 ASP B CA 1
ATOM 2958 C C . ASP B 1 185 ? 10.055 -69.75 -39.031 1 61.91 185 ASP B C 1
ATOM 2960 O O . ASP B 1 185 ? 9.641 -69.312 -37.938 1 61.91 185 ASP B O 1
ATOM 2964 N N . LYS B 1 186 ? 10.859 -70.688 -38.656 1 54.5 186 LYS B N 1
ATOM 2965 C CA . LYS B 1 186 ? 11.852 -70.562 -37.594 1 54.5 186 LYS B CA 1
ATOM 2966 C C . LYS B 1 186 ? 12.648 -69.312 -37.75 1 54.5 186 LYS B C 1
ATOM 2968 O O . LYS B 1 186 ? 13.07 -68.938 -38.875 1 54.5 186 LYS B O 1
ATOM 2973 N N . SER B 1 187 ? 12.43 -68.375 -37 1 45.12 187 SER B N 1
ATOM 2974 C CA . SER B 1 187 ? 13.523 -67.438 -37 1 45.12 187 SER B CA 1
ATOM 2975 C C . SER B 1 187 ? 14.867 -68.125 -36.781 1 45.12 187 SER B C 1
ATOM 2977 O O . SER B 1 187 ? 14.938 -69.125 -36.156 1 45.12 187 SER B O 1
#

Sequence (374 aa):
MYLQKFNVLLITFYLNCYQVLSLDANNYNQILTQLTNSLANSDPSSSSCFKNHLATSKNISDKFEKSRETCTTVAKISYEKADKAYILQQRILQRMTQNSCNAIKKCKIKKRGSKSLDCYVLQGFESAKRFSKISMDANTCLNYLKKDYSNIEDEQESCNSKAQRVFEDETVEAGQALKKCLKGDKSMYLQKFNVLLITFYLNCYQVLSLDANNYNQILTQLTNSLANSDPSSSSCFKNHLATSKNISDKFEKSRETCTTVAKISYEKADKAYILQQRILQRMTQNSCNAIKKCKIKKRGSKSLDCYVLQGFESAKRFSKISMDANTCLNYLKKDYSNIEDEQESCNSKAQRVFEDETVEAGQALKKCLKGDKS

Foldseek 3Di:
DVVLVVLVVVLLVVLVCCLVPVPDLVVNLVVLVVSLVVCCVPPVLLNVLSVVLSVLSVVLVVQLVVLLVVLVVVLVVLLVVLVVVCVVVVVVLVVLLVVLVVQLVVLDCDPPNVSSVVSCVVSVVVSVVSVVVSVVSVVVSVVVSVVSNVVSVVSSVVSNVVSVVSSSVSSVVSSVSSVCSSVVNDD/DVVLVVLVVVLLVVLVCCLVVVPDLVVNLVVLVVSLVVCCVPPVLLNVLSVVLSVLSVVLVVQLVVLLVVLVVVLVVLLVVLVVVCVVVVVVLVVLLVVLVVQLVVLDCDPPNVSSVVSCVVSVVVSVVSVVVSVVSVVVSVVVSVVSNVVSVVSSVVSNVVSVVSSSVSSVVSSVSSVCSSVVVDD

InterPro domains:
  IPR007931 Protein TsetseEP [PF05267] (46-165)

Nearest PDB structures (foldseek):
  7sqc-assembly1_1Y  TM=5.969E-01  e=2.600E+00  Chlamydomonas reinhardtii
  3qwe-assembly1_A-2  TM=3.317E-01  e=4.294E-01  Homo sapiens
  7sqc-assembly1_1J  TM=3.729E-01  e=1.926E+00  Chlamydomonas reinhardtii
  7sqc-assembly1_1K  TM=3.296E-01  e=2.873E+00  Chlamydomonas reinhardtii
  7sqc-assembly1_1F  TM=2.468E-01  e=2.873E+00  Chlamydomonas reinhardtii

Secondary structure (DSSP, 8-state):
-HHHHHHHHHHHHHHHHHHHTT--HHHHHHHHHHHHHHHHTT-HHHHHHHHHHHHHHHHHHHHHHHHHHHHHHHHHHHHHHHHHHTHHHHHHHHHHHHHHHHHHHT----SSHHHHHHHHHHHHHHHHHHHHHHHHHHHHHHHHHHHHHHHHHHHHHHHHHHHHHHHHHHHHHHHHHHHHHHTT---/-HHHHHHHHHHHHHHHHHHHHT--HHHHHHHHHHHHHHHHTT-HHHHHHHHHHHHHHHHHHHHHHHHHHHHHHHHHHHHHHHHHHTHHHHHHHHHHHHHHHHHHHT----SSHHHHHHHHHHHHHHHHHHHHHHHHHHHHHHHHHHHHHHHHHHHHHHHHHHHHHHHHHHHHHHHHHHHHHHHT---